Protein AF-A0A0D0BQ16-F1 (afdb_monomer)

Sequence (255 aa):
MDFSAPTSTASDDHAEVKCAPPPPLRPPKSRKTIIVSDDEDEDEYKESDTEDDDDDDDDYAPSLGVASKSRKRGRAPHRRSTGKGKKKAVYSSAASSRAPSSRLSPAAEPPFKRRRLVPESRNLQFISPELQRALANTSSENCNFTCPVCGWKQVNKRMPDFHRHLKTHARPDPNDKTEGYWCKGARVENLTSFNAKQRAENDKTIPLDAKPYLFHDHMRVGGCCQQFSRRDALKRHMMNANVTCAGPIGKGLDE

Foldseek 3Di:
DDDDDDDDDDDDPDDDPPDDDDDDDDDDDDDDDDDDDDDDDDDDDDDDDDDDDDDDDDDPDPDPDDPPPPPPVPPPPPPPPPPDDDDDDDDDDPDDPDDPPPDPDPPDDDPDPPPPPDPDPPDAQDPDVVLVVLLVCLVPPPPQQADPRPRDHDPVPDSVVSNLVSVVNPDPDLPPQQFAWWLFAAFPVCLVVQQVVCVVVVHAHFDPPFDWDDDPNTTHGQGPRDGDRDLVVNVVQRPDPVGSHDHDSDTGDDD

Structure (mmCIF, N/CA/C/O backbone):
data_AF-A0A0D0BQ16-F1
#
_entry.id   AF-A0A0D0BQ16-F1
#
loop_
_atom_site.group_PDB
_atom_site.id
_atom_site.type_symbol
_atom_site.label_atom_id
_atom_site.label_alt_id
_atom_site.label_comp_id
_atom_site.label_asym_id
_atom_site.label_entity_id
_atom_site.label_seq_id
_atom_site.pdbx_PDB_ins_code
_atom_site.Cartn_x
_atom_site.Cartn_y
_atom_site.Cartn_z
_atom_site.occupancy
_atom_site.B_iso_or_equiv
_atom_site.auth_seq_id
_atom_site.auth_comp_id
_atom_site.auth_asym_id
_atom_site.auth_atom_id
_atom_site.pdbx_PDB_model_num
ATOM 1 N N . MET A 1 1 ? 50.268 -45.716 -8.661 1.00 53.81 1 MET A N 1
ATOM 2 C CA . MET A 1 1 ? 48.869 -45.810 -8.197 1.00 53.81 1 MET A CA 1
ATOM 3 C C . MET A 1 1 ? 48.140 -44.654 -8.846 1.00 53.81 1 MET A C 1
ATOM 5 O O . MET A 1 1 ? 48.178 -43.548 -8.327 1.00 53.81 1 MET A O 1
ATOM 9 N N . ASP A 1 2 ? 47.609 -44.902 -10.039 1.00 44.19 2 ASP A N 1
ATOM 10 C CA . ASP A 1 2 ? 46.943 -43.912 -10.881 1.00 44.19 2 ASP A CA 1
ATOM 11 C C . ASP A 1 2 ? 45.454 -43.861 -10.539 1.00 44.19 2 ASP A C 1
ATOM 13 O O . ASP A 1 2 ? 44.748 -44.863 -10.646 1.00 44.19 2 ASP A O 1
ATOM 17 N N . PHE A 1 3 ? 44.986 -42.692 -10.102 1.00 54.16 3 PHE A N 1
ATOM 18 C CA . PHE A 1 3 ? 43.574 -42.407 -9.866 1.00 54.16 3 PHE A CA 1
ATOM 19 C C . PHE A 1 3 ? 42.991 -41.725 -11.106 1.00 54.16 3 PHE A C 1
ATOM 21 O O . PHE A 1 3 ? 43.111 -40.514 -11.284 1.00 54.16 3 PHE A O 1
ATOM 28 N N . SER A 1 4 ? 42.354 -42.509 -11.973 1.00 61.44 4 SER A N 1
ATOM 29 C CA . SER A 1 4 ? 41.529 -41.983 -13.061 1.00 61.44 4 SER A CA 1
ATOM 30 C C . SER A 1 4 ? 40.180 -41.505 -12.514 1.00 61.44 4 SER A C 1
ATOM 32 O O . SER A 1 4 ? 39.451 -42.267 -11.880 1.00 61.44 4 SER A O 1
ATOM 34 N N . ALA A 1 5 ? 39.851 -40.237 -12.762 1.00 59.66 5 ALA A N 1
ATOM 35 C CA . ALA A 1 5 ? 38.561 -39.639 -12.427 1.00 59.66 5 ALA A CA 1
ATOM 36 C C . ALA A 1 5 ? 37.494 -39.967 -13.496 1.00 59.66 5 ALA A C 1
ATOM 38 O O . ALA A 1 5 ? 37.818 -39.972 -14.686 1.00 59.66 5 ALA A O 1
ATOM 39 N N . PRO A 1 6 ? 36.225 -40.203 -13.111 1.00 66.69 6 PRO A N 1
ATOM 40 C CA . PRO A 1 6 ? 35.145 -40.449 -14.059 1.00 66.69 6 PRO A CA 1
ATOM 41 C C . PRO A 1 6 ? 34.569 -39.140 -14.619 1.00 66.69 6 PRO A C 1
ATOM 43 O O . PRO A 1 6 ? 34.170 -38.239 -13.881 1.00 66.69 6 PRO A O 1
ATOM 46 N N . THR A 1 7 ? 34.483 -39.060 -15.944 1.00 56.94 7 THR A N 1
ATOM 47 C CA . THR A 1 7 ? 33.758 -38.029 -16.689 1.00 56.94 7 THR A CA 1
ATOM 48 C C . THR A 1 7 ? 32.283 -38.427 -16.818 1.00 56.94 7 THR A C 1
ATOM 50 O O . THR A 1 7 ? 31.934 -39.320 -17.585 1.00 56.94 7 THR A O 1
ATOM 53 N N . SER A 1 8 ? 31.397 -37.761 -16.072 1.00 63.75 8 SER A N 1
ATOM 54 C CA . SER A 1 8 ? 29.943 -37.878 -16.251 1.00 63.75 8 SER A CA 1
ATOM 55 C C . SER A 1 8 ? 29.474 -36.951 -17.369 1.00 63.75 8 SER A C 1
ATOM 57 O O . SER A 1 8 ? 29.410 -35.735 -17.198 1.00 63.75 8 SER A O 1
ATOM 59 N N . THR A 1 9 ? 29.121 -37.531 -18.512 1.00 54.44 9 THR A N 1
ATOM 60 C CA . THR A 1 9 ? 28.410 -36.864 -19.607 1.00 54.44 9 THR A CA 1
ATOM 61 C C . THR A 1 9 ? 26.903 -36.959 -19.361 1.00 54.44 9 THR A C 1
ATOM 63 O O . THR A 1 9 ? 26.286 -37.978 -19.672 1.00 54.44 9 THR A O 1
ATOM 66 N N . ALA A 1 10 ? 26.305 -35.917 -18.783 1.00 57.41 10 ALA A N 1
ATOM 67 C CA . ALA A 1 10 ? 24.854 -35.766 -18.733 1.00 57.41 10 ALA A CA 1
ATOM 68 C C . ALA A 1 10 ? 24.374 -35.147 -20.055 1.00 57.41 10 ALA A C 1
ATOM 70 O O . ALA A 1 10 ? 24.832 -34.078 -20.454 1.00 57.41 10 ALA A O 1
ATOM 71 N N . SER A 1 11 ? 23.505 -35.866 -20.758 1.00 59.62 11 SER A N 1
ATOM 72 C CA . SER A 1 11 ? 22.793 -35.404 -21.949 1.00 59.62 11 SER A CA 1
ATOM 73 C C . SER A 1 11 ? 21.510 -34.704 -21.501 1.00 59.62 11 SER A C 1
ATOM 75 O O . SER A 1 11 ? 20.650 -35.317 -20.874 1.00 59.62 11 SER A O 1
ATOM 77 N N . ASP A 1 12 ? 21.418 -33.407 -21.790 1.00 53.56 12 ASP A N 1
ATOM 78 C CA . ASP A 1 12 ? 20.261 -32.555 -21.509 1.00 53.56 12 ASP A CA 1
ATOM 79 C C . ASP A 1 12 ? 19.263 -32.633 -22.680 1.00 53.56 12 ASP A C 1
ATOM 81 O O . ASP A 1 12 ? 19.402 -31.950 -23.698 1.00 53.56 12 ASP A O 1
ATOM 85 N N . ASP A 1 13 ? 18.253 -33.495 -22.545 1.00 57.31 13 ASP A N 1
ATOM 86 C CA . ASP A 1 13 ? 17.080 -33.548 -23.424 1.00 57.31 13 ASP A CA 1
ATOM 87 C C . ASP A 1 13 ? 16.074 -32.455 -23.013 1.00 57.31 13 ASP A C 1
ATOM 89 O O . ASP A 1 13 ? 15.165 -32.657 -22.202 1.00 57.31 13 ASP A O 1
ATOM 93 N N . HIS A 1 14 ? 16.227 -31.258 -23.584 1.00 49.22 14 HIS A N 1
ATOM 94 C CA . HIS A 1 14 ? 15.260 -30.170 -23.440 1.00 49.22 14 HIS A CA 1
ATOM 95 C C . HIS A 1 14 ? 14.021 -30.412 -24.319 1.00 49.22 14 HIS A C 1
ATOM 97 O O . HIS A 1 14 ? 13.961 -30.013 -25.483 1.00 49.22 14 HIS A O 1
ATOM 103 N N . ALA A 1 15 ? 12.989 -31.025 -23.738 1.00 55.53 15 ALA A N 1
ATOM 104 C CA . ALA A 1 15 ? 11.663 -31.097 -24.344 1.00 55.53 15 ALA A CA 1
ATOM 105 C C . ALA A 1 15 ? 11.018 -29.696 -24.435 1.00 55.53 15 ALA A C 1
ATOM 107 O O . ALA A 1 15 ? 10.752 -29.032 -23.431 1.00 55.53 15 ALA A O 1
ATOM 108 N N . GLU A 1 16 ? 10.744 -29.256 -25.663 1.00 52.59 16 GLU A N 1
ATOM 109 C CA . GLU A 1 16 ? 10.091 -27.989 -26.002 1.00 52.59 16 GLU A CA 1
ATOM 110 C C . GLU A 1 16 ? 8.628 -27.970 -25.508 1.00 52.59 16 GLU A C 1
ATOM 112 O O . GLU A 1 16 ? 7.720 -28.542 -26.118 1.00 52.59 16 GLU A O 1
ATOM 117 N N . VAL A 1 17 ? 8.373 -27.302 -24.379 1.00 57.09 17 VAL A N 1
ATOM 118 C CA . VAL A 1 17 ? 7.015 -27.099 -23.852 1.00 57.09 17 VAL A CA 1
ATOM 119 C C . VAL A 1 17 ? 6.302 -26.027 -24.682 1.00 57.09 17 VAL A C 1
ATOM 121 O O . VAL A 1 17 ? 6.476 -24.825 -24.477 1.00 57.09 17 VAL A O 1
ATOM 124 N N . LYS A 1 18 ? 5.450 -26.460 -25.618 1.00 52.56 18 LYS A N 1
ATOM 125 C CA . LYS A 1 18 ? 4.531 -25.587 -26.366 1.00 52.56 18 LYS A CA 1
ATOM 126 C C . LYS A 1 18 ? 3.460 -24.999 -25.441 1.00 52.56 18 LYS A C 1
ATOM 128 O O . LYS A 1 18 ? 2.411 -25.597 -25.208 1.00 52.56 18 LYS A O 1
ATOM 133 N N . CYS A 1 19 ? 3.709 -23.795 -24.935 1.00 45.84 19 CYS A N 1
ATOM 134 C CA . CYS A 1 19 ? 2.719 -22.993 -24.219 1.00 45.84 19 CYS A CA 1
ATOM 135 C C . CYS A 1 19 ? 1.614 -22.514 -25.173 1.00 45.84 19 CYS A C 1
ATOM 137 O O . CYS A 1 19 ? 1.865 -21.759 -26.113 1.00 45.84 19 CYS A O 1
ATOM 139 N N . ALA A 1 20 ? 0.374 -22.932 -24.914 1.00 62.12 20 ALA A N 1
ATOM 140 C CA . ALA A 1 20 ? -0.798 -22.453 -25.638 1.00 62.12 20 ALA A CA 1
ATOM 141 C C . ALA A 1 20 ? -1.014 -20.934 -25.430 1.00 62.12 20 ALA A C 1
ATOM 143 O O . ALA A 1 20 ? -0.778 -20.422 -24.330 1.00 62.12 20 ALA A O 1
ATOM 144 N N . PRO A 1 21 ? -1.485 -20.199 -26.457 1.00 66.69 21 PRO A N 1
ATOM 145 C CA . PRO A 1 21 ? -1.704 -18.760 -26.365 1.00 66.69 21 PRO A CA 1
ATOM 146 C C . PRO A 1 21 ? -2.831 -18.414 -25.371 1.00 66.69 21 PRO A C 1
ATOM 148 O O . PRO A 1 21 ? -3.841 -19.122 -25.303 1.00 66.69 21 PRO A O 1
ATOM 151 N N . PRO A 1 22 ? -2.698 -17.316 -24.602 1.00 67.12 22 PRO A N 1
ATOM 152 C CA . PRO A 1 22 ? -3.707 -16.906 -23.634 1.00 67.12 22 PRO A CA 1
ATOM 153 C C . PRO A 1 22 ? -5.009 -16.456 -24.323 1.00 67.12 22 PRO A C 1
ATOM 155 O O . PRO A 1 22 ? -4.968 -15.852 -25.398 1.00 67.12 22 PRO A O 1
ATOM 158 N N . PRO A 1 23 ? -6.179 -16.698 -23.702 1.00 70.00 23 PRO A N 1
ATOM 159 C CA . PRO A 1 23 ? -7.463 -16.298 -24.264 1.00 70.00 23 PRO A CA 1
ATOM 160 C C . PRO A 1 23 ? -7.613 -14.764 -24.322 1.00 70.00 23 PRO A C 1
ATOM 162 O O . PRO A 1 23 ? -7.100 -14.055 -23.450 1.00 70.00 23 PRO A O 1
ATOM 165 N N . PRO A 1 24 ? -8.360 -14.232 -25.309 1.00 61.50 24 PRO A N 1
ATOM 166 C CA . PRO A 1 24 ? -8.544 -12.795 -25.482 1.00 61.50 24 PRO A CA 1
ATOM 167 C C . PRO A 1 24 ? -9.284 -12.160 -24.295 1.00 61.50 24 PRO A C 1
ATOM 169 O O . PRO A 1 24 ? -10.331 -12.636 -23.843 1.00 61.50 24 PRO A O 1
ATOM 172 N N . LEU A 1 25 ? -8.736 -11.047 -23.801 1.00 57.69 25 LEU A N 1
ATOM 173 C CA . LEU A 1 25 ? -9.278 -10.280 -22.680 1.00 57.69 25 LEU A CA 1
ATOM 174 C C . LEU A 1 25 ? -10.603 -9.607 -23.067 1.00 57.69 25 LEU A C 1
ATOM 176 O O . LEU A 1 25 ? -10.678 -8.850 -24.034 1.00 57.69 25 LEU A O 1
ATOM 180 N N . ARG A 1 26 ? -11.658 -9.850 -22.278 1.00 66.38 26 ARG A N 1
ATOM 181 C CA . ARG A 1 26 ? -12.949 -9.165 -22.440 1.00 66.38 26 ARG A CA 1
ATOM 182 C C . ARG A 1 26 ? -12.830 -7.692 -22.023 1.00 66.38 26 ARG A C 1
ATOM 184 O O . ARG A 1 26 ? -12.259 -7.416 -20.966 1.00 66.38 26 ARG A O 1
ATOM 191 N N . PRO A 1 27 ? -13.407 -6.749 -22.789 1.00 56.50 27 PRO A N 1
ATOM 192 C CA . PRO A 1 27 ? -13.344 -5.333 -22.457 1.00 56.50 27 PRO A CA 1
ATOM 193 C C . PRO A 1 27 ? -14.126 -5.022 -21.167 1.00 56.50 27 PRO A C 1
ATOM 195 O O . PRO A 1 27 ? -15.217 -5.569 -20.955 1.00 56.50 27 PRO A O 1
ATOM 198 N N . PRO A 1 28 ? -13.597 -4.147 -20.292 1.00 52.78 28 PRO A N 1
ATOM 199 C CA . PRO A 1 28 ? -14.263 -3.782 -19.051 1.00 52.78 28 PRO A CA 1
ATOM 200 C C . PRO A 1 28 ? -15.523 -2.953 -19.328 1.00 52.78 28 PRO A C 1
ATOM 202 O O . PRO A 1 28 ? -15.510 -1.992 -20.097 1.00 52.78 28 PRO A O 1
ATOM 205 N N . LYS A 1 29 ? -16.622 -3.308 -18.655 1.00 55.38 29 LYS A N 1
ATOM 206 C CA . LYS A 1 29 ? -17.863 -2.523 -18.646 1.00 55.38 29 LYS A CA 1
ATOM 207 C C . LYS A 1 29 ? -17.602 -1.197 -17.925 1.00 55.38 29 LYS A C 1
ATOM 209 O O . LYS A 1 29 ? -17.353 -1.190 -16.721 1.00 55.38 29 LYS A O 1
ATOM 214 N N . SER A 1 30 ? -17.663 -0.081 -18.648 1.00 50.22 30 SER A N 1
ATOM 215 C CA . SER A 1 30 ? -17.505 1.261 -18.086 1.00 50.22 30 SER A CA 1
ATOM 216 C C . SER A 1 30 ? -18.670 1.589 -17.144 1.00 50.22 30 SER A C 1
ATOM 218 O O . SER A 1 30 ? -19.801 1.790 -17.593 1.00 50.22 30 SER A O 1
ATOM 220 N N . ARG A 1 31 ? -18.407 1.655 -15.836 1.00 61.38 31 ARG A N 1
ATOM 221 C CA . ARG A 1 31 ? -19.333 2.249 -14.864 1.00 61.38 31 ARG A CA 1
ATOM 222 C C . ARG A 1 31 ? -19.169 3.768 -14.909 1.00 61.38 31 ARG A C 1
ATOM 224 O O . ARG A 1 31 ? -18.074 4.280 -14.709 1.00 61.38 31 ARG A O 1
ATOM 231 N N . LYS A 1 32 ? -20.262 4.463 -15.214 1.00 52.00 32 LYS A N 1
ATOM 232 C CA . LYS A 1 32 ? -20.359 5.922 -15.287 1.00 52.00 32 LYS A CA 1
ATOM 233 C C . LYS A 1 32 ? -20.449 6.466 -13.856 1.00 52.00 32 LYS A C 1
ATOM 235 O O . LYS A 1 32 ? -21.474 6.285 -13.209 1.00 52.00 32 LYS A O 1
ATOM 240 N N . THR A 1 33 ? -19.372 7.051 -13.344 1.00 53.62 33 THR A N 1
ATOM 241 C CA . THR A 1 33 ? -19.367 7.770 -12.062 1.00 53.62 33 THR A CA 1
ATOM 242 C C . THR A 1 33 ? -19.857 9.197 -12.288 1.00 53.62 33 THR A C 1
ATOM 244 O O . THR A 1 33 ? -19.325 9.904 -13.143 1.00 53.62 33 THR A O 1
ATOM 247 N N . ILE A 1 34 ? -20.899 9.585 -11.554 1.00 52.66 34 ILE A N 1
ATOM 248 C CA . ILE A 1 34 ? -21.383 10.963 -11.437 1.00 52.66 34 ILE A CA 1
ATOM 249 C C . ILE A 1 34 ? -20.469 11.642 -10.414 1.00 52.66 34 ILE A C 1
ATOM 251 O O . ILE A 1 34 ? -20.340 11.148 -9.299 1.00 52.66 34 ILE A O 1
ATOM 255 N N . ILE A 1 35 ? -19.782 12.700 -10.835 1.00 49.16 35 ILE A N 1
ATOM 256 C CA . ILE A 1 35 ? -18.996 13.571 -9.959 1.00 49.16 35 ILE A CA 1
ATOM 257 C C . ILE A 1 35 ? -19.951 14.692 -9.554 1.00 49.16 35 ILE A C 1
ATOM 259 O O . ILE A 1 35 ? -20.427 15.419 -10.426 1.00 49.16 35 ILE A O 1
ATOM 263 N N . VAL A 1 36 ? -20.288 14.746 -8.269 1.00 57.66 36 VAL A N 1
ATOM 264 C CA . VAL A 1 36 ? -20.886 15.917 -7.622 1.00 57.66 36 VAL A CA 1
ATOM 265 C C . VAL A 1 36 ? -19.704 16.730 -7.105 1.00 57.66 36 VAL A C 1
ATOM 267 O O . VAL A 1 36 ? -18.821 16.159 -6.467 1.00 57.66 36 VAL A O 1
ATOM 270 N N . SER A 1 37 ? -19.648 18.000 -7.488 1.00 49.09 37 SER A N 1
ATOM 271 C CA . SER A 1 37 ? -18.640 18.957 -7.043 1.00 49.09 37 SER A CA 1
ATOM 272 C C . SER A 1 37 ? -19.316 19.861 -6.024 1.00 49.09 37 SER A C 1
ATOM 274 O O . SER A 1 37 ? -20.220 20.597 -6.406 1.00 49.09 37 SER A O 1
ATOM 276 N N . ASP A 1 38 ? -18.887 19.770 -4.779 1.00 58.34 38 ASP A N 1
ATOM 277 C CA . ASP A 1 38 ? -19.173 20.701 -3.691 1.00 58.34 38 ASP A CA 1
ATOM 278 C C . ASP A 1 38 ? -17.865 20.768 -2.909 1.00 58.34 38 ASP A C 1
ATOM 280 O O . ASP A 1 38 ? -17.310 19.703 -2.647 1.00 58.34 38 ASP A O 1
ATOM 284 N N . ASP A 1 39 ? -17.333 21.972 -2.714 1.00 44.72 39 ASP A N 1
ATOM 285 C CA . ASP A 1 39 ? -16.480 22.385 -1.589 1.00 44.72 39 ASP A CA 1
ATOM 286 C C . ASP A 1 39 ? -15.969 23.804 -1.901 1.00 44.72 39 ASP A C 1
ATOM 288 O O . ASP A 1 39 ? -15.081 24.016 -2.735 1.00 44.72 39 ASP A O 1
ATOM 292 N N . GLU A 1 40 ? -16.641 24.772 -1.277 1.00 61.16 40 GLU A N 1
ATOM 293 C CA . GLU A 1 40 ? -16.124 26.099 -0.961 1.00 61.16 40 GLU A CA 1
ATOM 294 C C . GLU A 1 40 ? -15.333 25.950 0.343 1.00 61.16 40 GLU A C 1
ATOM 296 O O . GLU A 1 40 ? -15.915 25.565 1.350 1.00 61.16 40 GLU A O 1
ATOM 301 N N . ASP A 1 41 ? -14.036 26.246 0.337 1.00 50.19 41 ASP A N 1
ATOM 302 C CA . ASP A 1 41 ? -13.278 26.484 1.565 1.00 50.19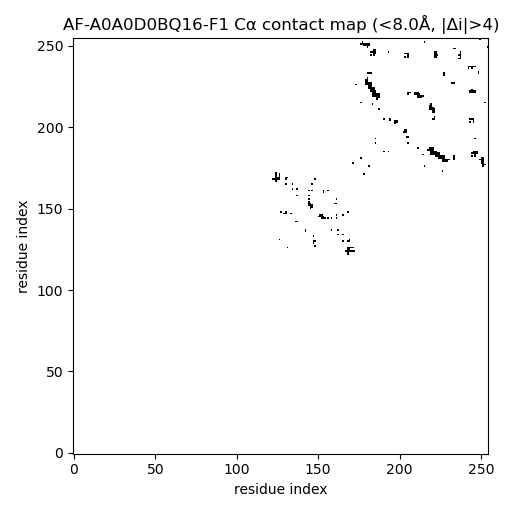 41 ASP A CA 1
ATOM 303 C C . ASP A 1 41 ? -12.320 27.650 1.306 1.00 50.19 41 ASP A C 1
ATOM 305 O O . ASP A 1 41 ? -11.486 27.609 0.398 1.00 50.19 41 ASP A O 1
ATOM 309 N N . GLU A 1 42 ? -12.534 28.721 2.070 1.00 58.09 42 GLU A N 1
ATOM 310 C CA . GLU A 1 42 ? -11.663 29.881 2.201 1.00 58.09 42 GLU A CA 1
ATOM 311 C C . GLU A 1 42 ? -10.522 29.535 3.164 1.00 58.09 42 GLU A C 1
ATOM 313 O O . GLU A 1 42 ? -10.761 29.314 4.353 1.00 58.09 42 GLU A O 1
ATOM 318 N N . ASP A 1 43 ? -9.279 29.532 2.689 1.00 51.56 43 ASP A N 1
ATOM 319 C CA . ASP A 1 43 ? -8.099 29.543 3.545 1.00 51.56 43 ASP A CA 1
ATOM 320 C C . ASP A 1 43 ? -7.293 30.846 3.405 1.00 51.56 43 ASP A C 1
ATOM 322 O O . ASP A 1 43 ? -6.710 31.200 2.381 1.00 51.56 43 ASP A O 1
ATOM 326 N N . GLU A 1 44 ? -7.336 31.562 4.526 1.00 63.47 44 GLU A N 1
ATOM 327 C CA . GLU A 1 44 ? -6.638 32.765 4.958 1.00 63.47 44 GLU A CA 1
ATOM 328 C C . GLU A 1 44 ? -5.139 32.754 4.600 1.00 63.47 44 GLU A C 1
ATOM 330 O O . GLU A 1 44 ? -4.347 31.943 5.087 1.00 63.47 44 GLU A O 1
ATOM 335 N N . TYR A 1 45 ? -4.754 33.690 3.730 1.00 53.75 45 TYR A N 1
ATOM 336 C CA . TYR A 1 45 ? -3.389 33.902 3.266 1.00 53.75 45 TYR A CA 1
ATOM 337 C C . TYR A 1 45 ? -2.522 34.473 4.399 1.00 53.75 45 TYR A C 1
ATOM 339 O O . TYR A 1 45 ? -2.806 35.522 4.974 1.00 53.75 45 TYR A O 1
ATOM 347 N N . LYS A 1 46 ? -1.431 33.778 4.722 1.00 58.25 46 LYS A N 1
ATOM 348 C CA . LYS A 1 46 ? -0.405 34.259 5.647 1.00 58.25 46 LYS A CA 1
ATOM 349 C C . LYS A 1 46 ? 0.800 34.690 4.821 1.00 58.25 46 LYS A C 1
ATOM 351 O O . LYS A 1 46 ? 1.527 33.842 4.311 1.00 58.25 46 LYS A O 1
ATOM 356 N N . GLU A 1 47 ? 0.964 35.999 4.654 1.00 53.94 47 GLU A N 1
ATOM 357 C CA . GLU A 1 47 ? 2.136 36.597 4.013 1.00 53.94 47 GLU A CA 1
ATOM 358 C C . GLU A 1 47 ? 3.388 36.274 4.840 1.00 53.94 47 GLU A C 1
ATOM 360 O O . GLU A 1 47 ? 3.474 36.609 6.024 1.00 53.94 47 GLU A O 1
ATOM 365 N N . SER A 1 48 ? 4.348 35.580 4.228 1.00 56.66 48 SER A N 1
ATOM 366 C CA . SER A 1 48 ? 5.718 35.490 4.724 1.00 56.66 48 SER A CA 1
ATOM 367 C C . SER A 1 48 ? 6.614 36.258 3.767 1.00 56.66 48 SER A C 1
ATOM 369 O O . SER A 1 48 ? 6.930 35.789 2.673 1.00 56.66 48 SER A O 1
ATOM 371 N N . ASP A 1 49 ? 6.962 37.451 4.223 1.00 63.50 49 ASP A N 1
ATOM 372 C CA . ASP A 1 49 ? 7.943 38.367 3.669 1.00 63.50 49 ASP A CA 1
ATOM 373 C C . ASP A 1 49 ? 9.307 37.666 3.582 1.00 63.50 49 ASP A C 1
ATOM 375 O O . ASP A 1 49 ? 9.894 37.287 4.600 1.00 63.50 49 ASP A O 1
ATOM 379 N N . THR A 1 50 ? 9.753 37.388 2.358 1.00 59.75 50 THR A N 1
ATOM 380 C CA . THR A 1 50 ? 11.111 36.907 2.083 1.00 59.75 50 THR A CA 1
ATOM 381 C C . THR A 1 50 ? 11.663 37.793 0.980 1.00 59.75 50 THR A C 1
ATOM 383 O O . THR A 1 50 ? 11.332 37.630 -0.192 1.00 59.75 50 THR A O 1
ATOM 386 N N . GLU A 1 51 ? 12.416 38.791 1.423 1.00 63.09 51 GLU A N 1
ATOM 387 C CA . GLU A 1 51 ? 13.247 39.675 0.617 1.00 63.09 51 GLU A CA 1
ATOM 388 C C . GLU A 1 51 ? 14.458 38.892 0.051 1.00 63.09 51 GLU A C 1
ATOM 390 O O . GLU A 1 51 ? 14.829 37.857 0.610 1.00 63.09 51 GLU A O 1
ATOM 395 N N . ASP A 1 52 ? 15.062 39.431 -1.015 1.00 55.41 52 ASP A N 1
ATOM 396 C CA . ASP A 1 52 ? 16.285 39.001 -1.732 1.00 55.41 52 ASP A CA 1
ATOM 397 C C . ASP A 1 52 ? 16.180 37.828 -2.730 1.00 55.41 52 ASP A C 1
ATOM 399 O O . ASP A 1 52 ? 16.165 36.653 -2.368 1.00 55.41 52 ASP A O 1
ATOM 403 N N . ASP A 1 53 ? 16.140 38.150 -4.029 1.00 54.06 53 ASP A N 1
ATOM 404 C CA . ASP A 1 53 ? 17.359 38.264 -4.854 1.00 54.06 53 ASP A CA 1
ATOM 405 C C . ASP A 1 53 ? 16.966 38.769 -6.263 1.00 54.06 53 ASP A C 1
ATOM 407 O O . ASP A 1 53 ? 16.128 38.177 -6.949 1.00 54.06 53 ASP A O 1
ATOM 411 N N . ASP A 1 54 ? 17.551 39.901 -6.660 1.00 56.16 54 ASP A N 1
ATOM 412 C CA . ASP A 1 54 ? 17.500 40.480 -8.004 1.00 56.16 54 ASP A CA 1
ATOM 413 C C . ASP A 1 54 ? 18.113 39.506 -9.031 1.00 56.16 54 ASP A C 1
ATOM 415 O O . ASP A 1 54 ? 19.335 39.379 -9.117 1.00 56.16 54 ASP A O 1
ATOM 419 N N . ASP A 1 55 ? 17.278 38.862 -9.852 1.00 57.44 55 ASP A N 1
ATOM 420 C CA . ASP A 1 55 ? 17.713 38.236 -11.106 1.00 57.44 55 ASP A CA 1
ATOM 421 C C . ASP A 1 55 ? 16.909 38.843 -12.268 1.00 57.44 55 ASP A C 1
ATOM 423 O O . ASP A 1 55 ? 15.711 38.613 -12.460 1.00 57.44 55 ASP A O 1
ATOM 427 N N . ASP A 1 56 ? 17.613 39.731 -12.959 1.00 58.66 56 ASP A N 1
ATOM 428 C CA . ASP A 1 56 ? 17.266 40.483 -14.159 1.00 58.66 56 ASP A CA 1
ATOM 429 C C . ASP A 1 56 ? 17.104 39.493 -15.335 1.00 58.66 56 ASP A C 1
ATOM 431 O O . ASP A 1 56 ? 18.069 39.175 -16.030 1.00 58.66 56 ASP A O 1
ATOM 435 N N . ASP A 1 57 ? 15.898 38.939 -15.522 1.00 56.09 57 ASP A N 1
ATOM 436 C CA . ASP A 1 57 ? 15.563 38.065 -16.659 1.00 56.09 57 ASP A CA 1
ATOM 437 C C . ASP A 1 57 ? 14.398 38.685 -17.455 1.00 56.09 57 ASP A C 1
ATOM 439 O O . ASP A 1 57 ? 13.209 38.504 -17.169 1.00 56.09 57 ASP A O 1
ATOM 443 N N . ASP A 1 58 ? 14.804 39.507 -18.423 1.00 59.75 58 ASP A N 1
ATOM 444 C CA . ASP A 1 58 ? 14.065 40.102 -19.535 1.00 59.75 58 ASP A CA 1
ATOM 445 C C . ASP A 1 58 ? 12.639 39.554 -19.791 1.00 59.75 58 ASP A C 1
ATOM 447 O O . ASP A 1 58 ? 12.419 38.456 -20.312 1.00 59.75 58 ASP A O 1
ATOM 451 N N . ASP A 1 59 ? 11.658 40.413 -19.503 1.00 56.31 59 ASP A N 1
ATOM 452 C CA . ASP A 1 59 ? 10.331 40.553 -20.117 1.00 56.31 59 ASP A CA 1
ATOM 453 C C . ASP A 1 59 ? 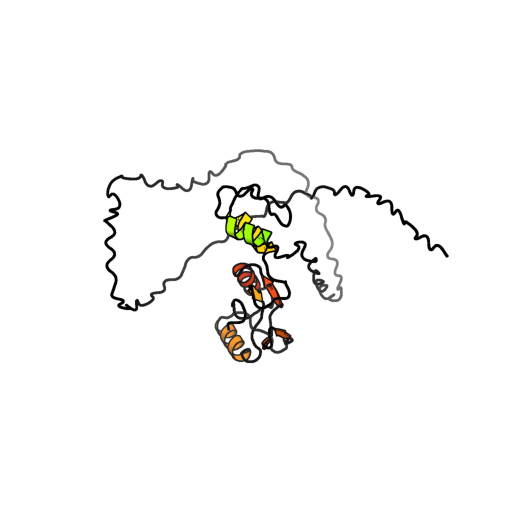9.901 39.478 -21.143 1.00 56.31 59 ASP A C 1
ATOM 455 O O . ASP A 1 59 ? 9.819 39.716 -22.358 1.00 56.31 59 ASP A O 1
ATOM 459 N N . TYR A 1 60 ? 9.434 38.317 -20.669 1.00 67.50 60 TYR A N 1
ATOM 460 C CA . TYR A 1 60 ? 8.524 37.501 -21.477 1.00 67.50 60 TYR A CA 1
ATOM 461 C C . TYR A 1 60 ? 7.130 38.134 -21.469 1.00 67.50 60 TYR A C 1
ATOM 463 O O . TYR A 1 60 ? 6.224 37.694 -20.761 1.00 67.50 60 TYR A O 1
ATOM 471 N N . ALA A 1 61 ? 6.939 39.171 -22.285 1.00 63.69 61 ALA A N 1
ATOM 472 C CA . ALA A 1 61 ? 5.623 39.711 -22.590 1.00 63.69 61 ALA A CA 1
ATOM 473 C C . ALA A 1 61 ? 4.809 38.647 -23.358 1.00 63.69 61 ALA A C 1
ATOM 475 O O . ALA A 1 61 ? 5.100 38.371 -24.531 1.00 63.69 61 ALA A O 1
ATOM 476 N N . PRO A 1 62 ? 3.757 38.044 -22.767 1.00 54.06 62 PRO A N 1
ATOM 477 C CA . PRO A 1 62 ? 2.879 37.177 -23.528 1.00 54.06 62 PRO A CA 1
ATOM 478 C C . PRO A 1 62 ? 2.170 38.054 -24.553 1.00 54.06 62 PRO A C 1
ATOM 480 O O . PRO A 1 62 ? 1.425 38.965 -24.193 1.00 54.06 62 PRO A O 1
ATOM 483 N N . SER A 1 63 ? 2.429 37.797 -25.837 1.00 51.84 63 SER A N 1
ATOM 484 C CA . SER A 1 63 ? 1.902 38.584 -26.947 1.00 51.84 63 SER A CA 1
ATOM 485 C C . SER A 1 63 ? 0.383 38.749 -26.827 1.00 51.84 63 SER A C 1
ATOM 487 O O . SER A 1 63 ? -0.400 37.843 -27.132 1.00 51.84 63 SER A O 1
ATOM 489 N N . LEU A 1 64 ? -0.035 39.937 -26.394 1.00 51.03 64 LEU A N 1
ATOM 490 C CA . LEU A 1 64 ? -1.411 40.404 -26.436 1.00 51.03 64 LEU A CA 1
ATOM 491 C C . LEU A 1 64 ? -1.781 40.624 -27.903 1.00 51.03 64 LEU A C 1
ATOM 493 O O . LEU A 1 64 ? -1.610 41.711 -28.443 1.00 51.03 64 LEU A O 1
ATOM 497 N N . GLY A 1 65 ? -2.277 39.585 -28.571 1.00 53.56 65 GLY A N 1
ATOM 498 C CA . GLY A 1 65 ? -2.914 39.769 -29.872 1.00 53.56 65 GLY A CA 1
ATOM 499 C C . GLY A 1 65 ? -2.589 38.718 -30.913 1.00 53.56 65 GLY A C 1
ATOM 500 O O . GLY A 1 65 ? -2.007 39.015 -31.943 1.00 53.56 65 GLY A O 1
ATOM 501 N N . VAL A 1 66 ? -3.133 37.523 -30.731 1.00 44.00 66 VAL A N 1
ATOM 502 C CA . VAL A 1 66 ? -3.863 36.882 -31.825 1.00 44.00 66 VAL A CA 1
ATOM 503 C C . VAL A 1 66 ? -5.043 36.170 -31.203 1.00 44.00 66 VAL A C 1
ATOM 505 O O . VAL A 1 66 ? -4.879 35.293 -30.356 1.00 44.00 66 VAL A O 1
ATOM 508 N N . ALA A 1 67 ? -6.241 36.579 -31.620 1.00 53.62 67 ALA A N 1
ATOM 509 C CA . ALA A 1 67 ? -7.504 35.928 -31.327 1.00 53.62 67 ALA A CA 1
ATOM 510 C C . ALA A 1 67 ? -7.441 34.463 -31.783 1.00 53.62 67 ALA A C 1
ATOM 512 O O . ALA A 1 67 ? -7.897 34.082 -32.865 1.00 53.62 67 ALA A O 1
ATOM 513 N N . SER A 1 68 ? -6.851 33.622 -30.942 1.00 47.41 68 SER A N 1
ATOM 514 C CA . SER A 1 68 ? -6.853 32.185 -31.090 1.00 47.41 68 SER A CA 1
ATOM 515 C C . SER A 1 68 ? -8.261 31.757 -30.758 1.00 47.41 68 SER A C 1
ATOM 517 O O . SER A 1 68 ? -8.604 31.525 -29.601 1.00 47.41 68 SER A O 1
ATOM 519 N N . LYS A 1 69 ? -9.092 31.750 -31.810 1.00 52.97 69 LYS A N 1
ATOM 520 C CA . LYS A 1 69 ? -10.397 31.104 -31.893 1.00 52.97 69 LYS A CA 1
ATOM 521 C C . LYS A 1 69 ? -10.418 29.971 -30.888 1.00 52.97 69 LYS A C 1
ATOM 523 O O . LYS A 1 69 ? -9.800 28.931 -31.123 1.00 52.97 69 LYS A O 1
ATOM 528 N N . SER A 1 70 ? -11.112 30.215 -29.777 1.00 47.75 70 SER A N 1
ATOM 529 C CA . SER A 1 70 ? -11.512 29.199 -28.827 1.00 47.75 70 SER A CA 1
ATOM 530 C C . SER A 1 70 ? -12.023 28.035 -29.661 1.00 47.75 70 SER A C 1
ATOM 532 O O . SER A 1 70 ? -13.123 28.075 -30.220 1.00 47.75 70 SER A O 1
ATOM 534 N N . ARG A 1 71 ? -11.192 26.995 -29.807 1.00 54.59 71 ARG A N 1
ATOM 535 C CA . ARG A 1 71 ? -11.654 25.671 -30.192 1.00 54.59 71 ARG A CA 1
ATOM 536 C C . ARG A 1 71 ? -12.411 25.194 -28.973 1.00 54.59 71 ARG A C 1
ATOM 538 O O . ARG A 1 71 ? -11.934 24.369 -28.199 1.00 54.59 71 ARG A O 1
ATOM 545 N N . LYS A 1 72 ? -13.611 25.762 -28.834 1.00 50.53 72 LYS A N 1
ATOM 546 C CA . LYS A 1 72 ? -14.796 25.177 -28.249 1.00 50.53 72 LYS A CA 1
ATOM 547 C C . LYS A 1 72 ? -14.747 23.743 -28.736 1.00 50.53 72 LYS A C 1
ATOM 549 O O . LYS A 1 72 ? -15.107 23.446 -29.876 1.00 50.53 72 LYS A O 1
ATOM 554 N N . ARG A 1 73 ? -14.184 22.858 -27.909 1.00 51.66 73 ARG A N 1
ATOM 555 C CA . ARG A 1 73 ? -14.384 21.424 -28.032 1.00 51.66 73 ARG A CA 1
ATOM 556 C C . ARG A 1 73 ? -15.864 21.273 -27.766 1.00 51.66 73 ARG A C 1
ATOM 558 O O . ARG A 1 73 ? -16.294 21.058 -26.637 1.00 51.66 73 ARG A O 1
ATOM 565 N N . GLY A 1 74 ? -16.639 21.522 -28.820 1.00 43.12 74 GLY A N 1
ATOM 566 C CA . GLY A 1 74 ? -18.033 21.198 -28.888 1.00 43.12 74 GLY A CA 1
ATOM 567 C C . GLY A 1 74 ? -18.079 19.750 -28.473 1.00 43.12 74 GLY A C 1
ATOM 568 O O . GLY A 1 74 ? -17.538 18.878 -29.153 1.00 43.12 74 GLY A O 1
ATOM 569 N N . ARG A 1 75 ? -18.665 19.509 -27.303 1.00 50.41 75 ARG A N 1
ATOM 570 C CA . ARG A 1 75 ? -19.280 18.226 -27.036 1.00 50.41 75 ARG A CA 1
ATOM 571 C C . ARG A 1 75 ? -20.207 18.021 -28.219 1.00 50.41 75 ARG A C 1
ATOM 573 O O . ARG A 1 75 ? -21.236 18.685 -28.315 1.00 50.41 75 ARG A O 1
ATOM 580 N N . ALA A 1 76 ? -19.760 17.205 -29.170 1.00 42.88 76 ALA A N 1
ATOM 581 C CA . ALA A 1 76 ? -20.590 16.792 -30.274 1.00 42.88 76 ALA A CA 1
ATOM 582 C C . ALA A 1 76 ? -21.897 16.305 -29.637 1.00 42.88 76 ALA A C 1
ATOM 584 O O . ALA A 1 76 ? -21.833 15.474 -28.720 1.00 42.88 76 ALA A O 1
ATOM 585 N N . PRO A 1 77 ? -23.062 16.856 -30.021 1.00 54.19 77 PRO A N 1
ATOM 586 C CA . PRO A 1 77 ? -24.320 16.329 -29.542 1.00 54.19 77 PRO A CA 1
ATOM 587 C C . PRO A 1 77 ? -24.303 14.850 -29.886 1.00 54.19 77 PRO A C 1
ATOM 589 O O . PRO A 1 77 ? -24.070 14.469 -31.036 1.00 54.19 77 PRO A O 1
ATOM 592 N N . HIS A 1 78 ? -24.450 14.024 -28.855 1.00 44.03 78 HIS A N 1
ATOM 593 C CA . HIS A 1 78 ? -24.553 12.586 -28.977 1.00 44.03 78 HIS A CA 1
ATOM 594 C C . HIS A 1 78 ? -25.674 12.325 -29.982 1.00 44.03 78 HIS A C 1
ATOM 596 O O . HIS A 1 78 ? -26.854 12.441 -29.646 1.00 44.03 78 HIS A O 1
ATOM 602 N N . ARG A 1 79 ? -25.306 12.054 -31.242 1.00 43.47 79 ARG A N 1
ATOM 603 C CA . ARG A 1 79 ? -26.243 11.662 -32.287 1.00 43.47 79 ARG A CA 1
ATOM 604 C C . ARG A 1 79 ? -26.977 10.459 -31.720 1.00 43.47 79 ARG A C 1
ATOM 606 O O . ARG A 1 79 ? -26.395 9.392 -31.540 1.00 43.47 79 ARG A O 1
ATOM 613 N N . ARG A 1 80 ? -28.246 10.667 -31.367 1.00 46.09 80 ARG A N 1
ATOM 614 C CA . ARG A 1 80 ? -29.223 9.597 -31.222 1.00 46.09 80 ARG A CA 1
ATOM 615 C C . ARG A 1 80 ? -29.235 8.903 -32.574 1.00 46.09 80 ARG A C 1
ATOM 617 O O . ARG A 1 80 ? -29.824 9.405 -33.526 1.00 46.09 80 ARG A O 1
ATOM 624 N N . SER A 1 81 ? -28.512 7.797 -32.675 1.00 48.56 81 SER A N 1
ATOM 625 C CA . SER A 1 81 ? -28.682 6.846 -33.754 1.00 48.56 81 SER A CA 1
ATOM 626 C C . SER A 1 81 ? -30.090 6.282 -33.613 1.00 48.56 81 SER A C 1
ATOM 628 O O . SER A 1 81 ? -30.354 5.330 -32.884 1.00 48.56 81 SER A O 1
ATOM 630 N N . THR A 1 82 ? -31.021 6.912 -34.319 1.00 51.38 82 THR A N 1
ATOM 631 C CA . THR A 1 82 ? -32.280 6.323 -34.757 1.00 51.38 82 THR A CA 1
ATOM 632 C C . THR A 1 82 ? -31.956 5.197 -35.739 1.00 51.38 82 THR A C 1
ATOM 634 O O . THR A 1 82 ? -32.160 5.290 -36.946 1.00 51.38 82 THR A O 1
ATOM 637 N N . GLY A 1 83 ? -31.406 4.106 -35.204 1.00 45.47 83 GLY A N 1
ATOM 638 C CA . GLY A 1 83 ? -31.254 2.834 -35.893 1.00 45.47 83 GLY A CA 1
ATOM 6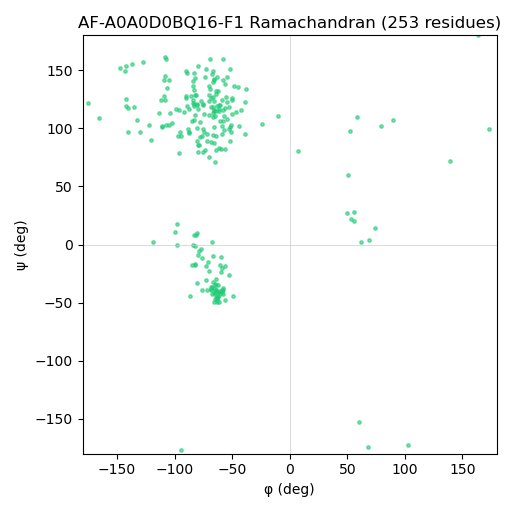39 C C . GLY A 1 83 ? -32.614 2.164 -35.999 1.00 45.47 83 GLY A C 1
ATOM 640 O O . GLY A 1 83 ? -32.970 1.315 -35.186 1.00 45.47 83 GLY A O 1
ATOM 641 N N . LYS A 1 84 ? -33.390 2.586 -36.999 1.00 50.50 84 LYS A N 1
ATOM 642 C CA . LYS A 1 84 ? -34.531 1.836 -37.514 1.00 50.50 84 LYS A CA 1
ATOM 643 C C . LYS A 1 84 ? -34.043 0.468 -37.998 1.00 50.50 84 LYS A C 1
ATOM 645 O O . LYS A 1 84 ? -33.216 0.384 -38.896 1.00 50.50 84 LYS A O 1
ATOM 650 N N . GLY A 1 85 ? -34.656 -0.580 -37.454 1.00 48.06 85 GLY A N 1
ATOM 651 C CA . GLY A 1 85 ? -34.902 -1.828 -38.167 1.00 48.06 85 GLY A CA 1
ATOM 652 C C . GLY A 1 85 ? -33.809 -2.890 -38.085 1.00 48.06 85 GLY A C 1
ATOM 653 O O . GLY A 1 85 ? -32.836 -2.854 -38.827 1.00 48.06 85 GLY A O 1
ATOM 654 N N . LYS A 1 86 ? -34.091 -3.951 -37.321 1.00 48.16 86 LYS A N 1
ATOM 655 C CA . LYS A 1 86 ? -34.287 -5.292 -37.897 1.00 48.16 86 LYS A CA 1
ATOM 656 C C . LYS A 1 86 ? -34.929 -6.240 -36.875 1.00 48.16 86 LYS A C 1
ATOM 658 O O . LYS A 1 86 ? -34.309 -6.667 -35.917 1.00 48.16 86 LYS A O 1
ATOM 663 N N . LYS A 1 87 ? -36.197 -6.529 -37.179 1.00 48.84 87 LYS A N 1
ATOM 664 C CA . LYS A 1 87 ? -36.907 -7.811 -37.076 1.00 48.84 87 LYS A CA 1
ATOM 665 C C . LYS A 1 87 ? -36.995 -8.488 -35.700 1.00 48.84 87 LYS A C 1
ATOM 667 O O . LYS A 1 87 ? -36.062 -9.093 -35.193 1.00 48.84 87 LYS A O 1
ATOM 672 N N . LYS A 1 88 ? -38.237 -8.453 -35.206 1.00 48.81 88 LYS A N 1
ATOM 673 C CA . LYS A 1 88 ? -38.869 -9.410 -34.298 1.00 48.81 88 LYS A CA 1
ATOM 674 C C . LYS A 1 88 ? -38.456 -10.845 -34.658 1.00 48.81 88 LYS A C 1
ATOM 676 O O . LYS A 1 88 ? -38.739 -11.287 -35.768 1.00 48.81 88 LYS A O 1
ATOM 681 N N . ALA A 1 89 ? -37.875 -11.565 -33.706 1.00 49.47 89 ALA A N 1
ATOM 682 C CA . ALA A 1 89 ? -38.012 -13.011 -33.630 1.00 49.47 89 ALA A CA 1
ATOM 683 C C . ALA A 1 89 ? -38.931 -13.296 -32.443 1.00 49.47 89 ALA A C 1
ATOM 685 O O . ALA A 1 89 ? -38.563 -13.141 -31.281 1.00 49.47 89 ALA A O 1
ATOM 686 N N . VAL A 1 90 ? -40.173 -13.615 -32.789 1.00 53.22 90 VAL A N 1
ATOM 687 C CA . VAL A 1 90 ? -41.134 -14.292 -31.931 1.00 53.22 90 VAL A CA 1
ATOM 688 C C . VAL A 1 90 ? -40.553 -15.675 -31.651 1.00 53.22 90 VAL A C 1
ATOM 690 O O . VAL A 1 90 ? -40.398 -16.464 -32.578 1.00 53.22 90 VAL A O 1
ATOM 693 N N . TYR A 1 91 ? -40.218 -15.967 -30.399 1.00 50.53 91 TYR A N 1
ATOM 694 C CA . TYR A 1 91 ? -40.149 -17.350 -29.944 1.00 50.53 91 TYR A CA 1
ATOM 695 C C . TYR A 1 91 ? -40.707 -17.439 -28.526 1.00 50.53 91 TYR A C 1
ATOM 697 O O . TYR A 1 91 ? -40.051 -17.112 -27.543 1.00 50.53 91 TYR A O 1
ATOM 705 N N . SER A 1 92 ? -41.984 -17.810 -28.500 1.00 51.06 92 SER A N 1
ATOM 706 C CA . SER A 1 92 ? -42.561 -18.809 -27.608 1.00 51.06 92 SER A CA 1
ATOM 707 C C . SER A 1 92 ? -42.297 -18.652 -26.114 1.00 51.06 92 SER A C 1
ATOM 709 O O . SER A 1 92 ? -41.327 -19.147 -25.544 1.00 51.06 92 SER A O 1
ATOM 711 N N . SER A 1 93 ? -43.296 -18.054 -25.478 1.00 47.97 93 SER A N 1
ATOM 712 C CA . SER A 1 93 ? -43.697 -18.249 -24.094 1.00 47.97 93 SER A CA 1
ATOM 713 C C . SER A 1 93 ? -43.865 -19.748 -23.801 1.00 47.97 93 SER A C 1
ATOM 715 O O . SER A 1 93 ? -44.912 -20.331 -24.069 1.00 47.97 93 SER A O 1
ATOM 717 N N . ALA A 1 94 ? -42.843 -20.382 -23.232 1.00 50.88 94 ALA A N 1
ATOM 718 C CA . ALA A 1 94 ? -43.020 -21.629 -22.499 1.00 50.88 94 ALA A CA 1
ATOM 719 C C . ALA A 1 94 ? -43.179 -21.270 -21.020 1.00 50.88 94 ALA A C 1
ATOM 721 O O . ALA A 1 94 ? -42.207 -21.072 -20.289 1.00 50.88 94 ALA A O 1
ATOM 722 N N . ALA A 1 95 ? -44.438 -21.134 -20.609 1.00 55.19 95 ALA A N 1
ATOM 723 C CA . ALA A 1 95 ? -44.837 -21.118 -19.215 1.00 55.19 95 ALA A CA 1
ATOM 724 C C . ALA A 1 95 ? -44.387 -22.437 -18.567 1.00 55.19 95 ALA A C 1
ATOM 726 O O . ALA A 1 95 ? -45.000 -23.480 -18.774 1.00 55.19 95 ALA A O 1
ATOM 727 N N . SER A 1 96 ? -43.294 -22.405 -17.802 1.00 54.31 96 SER A N 1
ATOM 728 C CA . SER A 1 96 ? -42.949 -23.496 -16.893 1.00 54.31 96 SER A CA 1
ATOM 729 C C . SER A 1 96 ? -43.437 -23.126 -15.501 1.00 54.31 96 SER A C 1
ATOM 731 O O . SER A 1 96 ? -42.771 -22.429 -14.737 1.00 54.31 96 SER A O 1
ATOM 733 N N . SER A 1 97 ? -44.647 -23.584 -15.203 1.00 54.09 97 SER A N 1
ATOM 734 C CA . SER A 1 97 ? -45.195 -23.704 -13.860 1.00 54.09 97 SER A CA 1
ATOM 735 C C . SER A 1 97 ? -44.288 -24.614 -13.029 1.00 54.09 97 SER A C 1
ATOM 737 O O . SER A 1 97 ? -44.396 -25.840 -13.083 1.00 54.09 97 SER A O 1
ATOM 739 N N . ARG A 1 98 ? -43.363 -24.024 -12.269 1.00 48.47 98 ARG A N 1
ATOM 740 C CA . ARG A 1 98 ? -42.643 -24.729 -11.206 1.00 48.47 98 ARG A CA 1
ATOM 741 C C . ARG A 1 98 ? -43.336 -24.449 -9.879 1.00 48.47 98 ARG A C 1
ATOM 743 O O . ARG A 1 98 ? -43.418 -23.310 -9.435 1.00 48.47 98 ARG A O 1
ATOM 750 N N . ALA A 1 99 ? -43.862 -25.528 -9.312 1.00 60.81 99 ALA A N 1
ATOM 751 C CA . ALA A 1 99 ? -44.559 -25.597 -8.040 1.00 60.81 99 ALA A CA 1
ATOM 752 C C . ALA A 1 99 ? -43.768 -24.961 -6.876 1.00 60.81 99 ALA A C 1
ATOM 754 O O . ALA A 1 99 ? -42.532 -25.012 -6.872 1.00 60.81 99 ALA A O 1
ATOM 755 N N . PRO A 1 100 ? -44.458 -24.425 -5.852 1.00 54.38 100 PRO A N 1
ATOM 756 C CA . PRO A 1 100 ? -43.833 -23.985 -4.614 1.00 54.38 100 PRO A CA 1
ATOM 757 C C . PRO A 1 100 ? -43.391 -25.217 -3.813 1.00 54.38 100 PRO A C 1
ATOM 759 O O . PRO A 1 100 ? -44.170 -25.825 -3.087 1.00 54.38 100 PRO A O 1
ATOM 762 N N . SER A 1 101 ? -42.128 -25.619 -3.962 1.00 53.56 101 SER A N 1
ATOM 763 C CA . SER A 1 101 ? -41.526 -26.629 -3.091 1.00 53.56 101 SER A CA 1
ATOM 764 C C . SER A 1 101 ? -41.153 -25.977 -1.762 1.00 53.56 101 SER A C 1
ATOM 766 O O . SER A 1 101 ? -40.051 -25.454 -1.598 1.00 53.56 101 SER A O 1
ATOM 768 N N . SER A 1 102 ? -42.074 -26.043 -0.805 1.00 50.50 102 SER A N 1
ATOM 769 C CA . SER A 1 102 ? -41.838 -25.867 0.627 1.00 50.50 102 SER A CA 1
ATOM 770 C C . SER A 1 102 ? -40.876 -26.947 1.133 1.00 50.50 102 SER A C 1
ATOM 772 O O . SER A 1 102 ? -41.269 -27.987 1.652 1.00 50.50 102 SER A O 1
ATOM 774 N N . ARG A 1 103 ? -39.572 -26.720 0.966 1.00 49.22 103 ARG A N 1
ATOM 775 C CA . ARG A 1 103 ? -38.549 -27.449 1.718 1.00 49.22 103 ARG A CA 1
ATOM 776 C C . ARG A 1 103 ? -37.902 -26.475 2.684 1.00 49.22 103 ARG A C 1
ATOM 778 O O . ARG A 1 103 ? -37.069 -25.659 2.305 1.00 49.22 103 ARG A O 1
ATOM 785 N N . LEU A 1 104 ? -38.343 -26.582 3.934 1.00 51.22 104 LEU A N 1
ATOM 786 C CA . LEU A 1 104 ? -37.636 -26.129 5.122 1.00 51.22 104 LEU A CA 1
ATOM 787 C C . LEU A 1 104 ? -36.303 -26.886 5.172 1.00 51.22 104 LEU A C 1
ATOM 789 O O . LEU A 1 104 ? -36.189 -27.940 5.790 1.00 51.22 104 LEU A O 1
ATOM 793 N N . SER A 1 105 ? -35.312 -26.405 4.428 1.00 60.50 105 SER A N 1
ATOM 794 C CA . SER A 1 105 ? -33.934 -26.832 4.626 1.00 60.50 105 SER A CA 1
ATOM 795 C C . SER A 1 105 ? -33.377 -26.029 5.800 1.00 60.50 105 SER A C 1
ATOM 797 O O . SER A 1 105 ? -33.526 -24.804 5.802 1.00 60.50 105 SER A O 1
ATOM 799 N N . PRO A 1 106 ? -32.774 -26.682 6.809 1.00 60.47 106 PRO A N 1
ATOM 800 C CA . PRO A 1 106 ? -32.139 -25.977 7.912 1.00 60.47 106 PRO A CA 1
ATOM 801 C C . PRO A 1 106 ? -31.103 -25.014 7.334 1.00 60.47 106 PRO A C 1
ATOM 803 O O . PRO A 1 106 ? -30.428 -25.352 6.360 1.00 60.47 106 PRO A O 1
ATOM 806 N N . ALA A 1 107 ? -31.051 -23.808 7.900 1.00 56.88 107 ALA A N 1
ATOM 807 C CA . ALA A 1 107 ? -30.173 -22.715 7.511 1.00 56.88 107 ALA A CA 1
ATOM 808 C C . ALA A 1 107 ? -28.712 -23.188 7.450 1.00 56.88 107 ALA A C 1
ATOM 810 O O . ALA A 1 107 ? -27.982 -23.149 8.435 1.00 56.88 107 ALA A O 1
ATOM 811 N N . ALA A 1 108 ? -28.298 -23.683 6.285 1.00 60.03 108 ALA A N 1
ATOM 812 C CA . ALA A 1 108 ? -26.914 -23.991 6.007 1.00 60.03 108 ALA A CA 1
ATOM 813 C C . ALA A 1 108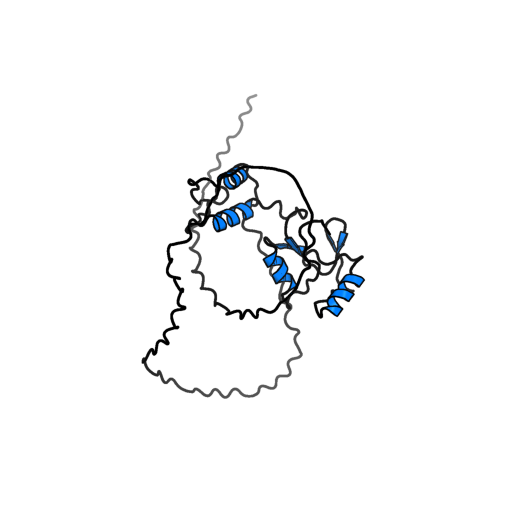 ? -26.203 -22.647 5.906 1.00 60.03 108 ALA A C 1
ATOM 815 O O . ALA A 1 108 ? -26.491 -21.854 5.004 1.00 60.03 108 ALA A O 1
ATOM 816 N N . GLU A 1 109 ? -25.334 -22.375 6.879 1.00 68.88 109 GLU A N 1
ATOM 817 C CA . GLU A 1 109 ? -24.525 -21.168 6.888 1.00 68.88 109 GLU A CA 1
ATOM 818 C C . GLU A 1 109 ? -23.860 -20.972 5.519 1.00 68.88 109 GLU A C 1
ATOM 820 O O . GLU A 1 109 ? -23.380 -21.941 4.912 1.00 68.88 109 GLU A O 1
ATOM 825 N N . PRO A 1 110 ? -23.857 -19.736 4.989 1.00 63.00 110 PRO A N 1
ATOM 826 C CA . PRO A 1 110 ? -23.275 -19.466 3.689 1.00 63.00 110 PRO A CA 1
ATOM 827 C C . PRO A 1 110 ? -21.818 -19.945 3.701 1.00 63.00 110 PRO A C 1
ATOM 829 O O . PRO A 1 110 ? -21.062 -19.560 4.594 1.00 63.00 110 PRO A O 1
ATOM 832 N N . PRO A 1 111 ? -21.401 -20.780 2.730 1.00 67.81 111 PRO A N 1
ATOM 833 C CA . PRO A 1 111 ? -20.079 -21.383 2.737 1.00 67.81 111 PRO A CA 1
ATOM 834 C C . PRO A 1 111 ? -19.037 -20.274 2.811 1.00 67.81 111 PRO A C 1
ATOM 836 O O . PRO A 1 111 ? -18.956 -19.430 1.909 1.00 67.81 111 PRO A O 1
ATOM 839 N N . PHE A 1 112 ? -18.260 -20.266 3.900 1.00 67.38 112 PHE A N 1
ATOM 840 C CA . PHE A 1 112 ? -17.163 -19.330 4.099 1.00 67.38 112 PHE A CA 1
ATOM 841 C C . PHE A 1 112 ? -16.336 -19.294 2.815 1.00 67.38 112 PHE A C 1
ATOM 843 O O .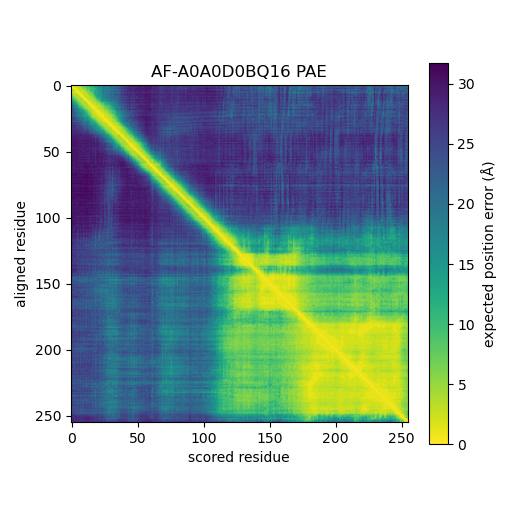 PHE A 1 112 ? -15.762 -20.302 2.392 1.00 67.38 112 PHE A O 1
ATOM 850 N N . LYS A 1 113 ? -16.336 -18.139 2.137 1.00 65.81 113 LYS A N 1
ATOM 851 C CA . LYS A 1 113 ? -15.577 -17.947 0.902 1.00 65.81 113 LYS A CA 1
ATOM 852 C C . LYS A 1 113 ? -14.121 -18.234 1.238 1.00 65.81 113 LYS A C 1
ATOM 854 O O . LYS A 1 113 ? -13.480 -17.433 1.917 1.00 65.81 113 LYS A O 1
ATOM 859 N N . ARG A 1 114 ? -13.616 -19.390 0.792 1.00 69.19 114 ARG A N 1
ATOM 860 C CA . ARG A 1 114 ? -12.216 -19.777 0.986 1.00 69.19 114 ARG A CA 1
ATOM 861 C C . ARG A 1 114 ? -11.354 -18.606 0.535 1.00 69.19 114 ARG A C 1
ATOM 863 O O . ARG A 1 114 ? -11.537 -18.101 -0.579 1.00 69.19 114 ARG A O 1
ATOM 870 N N . ARG A 1 115 ? -10.462 -18.145 1.417 1.00 69.31 115 ARG A N 1
ATOM 871 C CA . ARG A 1 115 ? -9.493 -17.101 1.082 1.00 69.31 115 ARG A CA 1
ATOM 872 C C . ARG A 1 115 ? -8.770 -17.567 -0.177 1.00 69.31 115 ARG A C 1
ATOM 874 O O . ARG A 1 115 ? -8.171 -18.639 -0.171 1.00 69.31 115 ARG A O 1
ATOM 881 N N . ARG A 1 116 ? -8.880 -16.812 -1.276 1.00 73.88 116 ARG A N 1
ATOM 882 C CA . ARG A 1 116 ? -8.049 -17.090 -2.450 1.00 73.88 116 ARG A CA 1
ATOM 883 C C . ARG A 1 116 ? -6.613 -16.906 -1.995 1.00 73.88 116 ARG A C 1
ATOM 885 O O . ARG A 1 116 ? -6.243 -15.791 -1.633 1.00 73.88 116 ARG A O 1
ATOM 892 N N . LEU A 1 117 ? -5.849 -17.993 -1.991 1.00 73.12 117 LEU A N 1
ATOM 893 C CA . LEU A 1 117 ? -4.403 -17.910 -1.903 1.00 73.12 117 LEU A CA 1
ATOM 894 C C . LEU A 1 117 ? -3.968 -17.065 -3.098 1.00 73.12 117 LEU A C 1
ATOM 896 O O . LEU A 1 117 ? -4.281 -17.391 -4.247 1.00 73.12 117 LEU A O 1
ATOM 900 N N . VAL A 1 118 ? -3.396 -15.901 -2.809 1.00 66.69 118 VAL A N 1
ATOM 901 C CA . VAL A 1 118 ? -2.868 -15.029 -3.852 1.00 66.69 118 VAL A CA 1
ATOM 902 C C . VAL A 1 118 ? -1.695 -15.797 -4.459 1.00 66.69 118 VAL A C 1
ATOM 904 O O . VAL A 1 118 ? -0.830 -16.220 -3.697 1.00 66.69 118 VAL A O 1
ATOM 907 N N . PRO A 1 119 ? -1.686 -16.055 -5.779 1.00 72.81 119 PRO A N 1
ATOM 908 C CA . PRO A 1 119 ? -0.560 -16.721 -6.416 1.00 72.81 119 PRO A CA 1
ATOM 909 C C . PRO A 1 119 ? 0.729 -15.969 -6.098 1.00 72.81 119 PRO A C 1
ATOM 911 O O . PRO A 1 119 ? 0.707 -14.734 -6.064 1.00 72.81 119 PRO A O 1
ATOM 914 N N . GLU A 1 120 ? 1.822 -16.712 -5.917 1.00 66.12 120 GLU A N 1
ATOM 915 C CA . GLU A 1 120 ? 3.167 -16.149 -5.803 1.00 66.12 120 GLU A CA 1
ATOM 916 C C . GLU A 1 120 ? 3.362 -15.085 -6.891 1.00 66.12 120 GLU A C 1
ATOM 918 O O . GLU A 1 120 ? 2.922 -15.257 -8.041 1.00 66.12 120 GLU A O 1
ATOM 923 N N . SER A 1 121 ? 3.941 -13.941 -6.524 1.00 62.28 121 SER A N 1
ATOM 924 C CA . SER A 1 121 ? 4.041 -12.820 -7.451 1.00 62.28 121 SER A CA 1
ATOM 925 C C . SER A 1 121 ? 4.857 -13.260 -8.671 1.00 62.28 121 SER A C 1
ATOM 927 O O . SER A 1 121 ? 6.011 -13.652 -8.546 1.00 62.28 121 SER A O 1
ATOM 929 N N . ARG A 1 122 ? 4.257 -13.213 -9.867 1.00 64.88 122 ARG A N 1
ATOM 930 C CA . ARG A 1 122 ? 4.908 -13.681 -11.106 1.00 64.88 122 ARG A CA 1
ATOM 931 C C . ARG A 1 122 ? 6.117 -12.839 -11.529 1.00 64.88 122 ARG A C 1
ATOM 933 O O . ARG A 1 122 ? 6.805 -13.214 -12.470 1.00 64.88 122 ARG A O 1
ATOM 940 N N . ASN A 1 123 ? 6.345 -11.695 -10.887 1.00 62.56 123 ASN A N 1
ATOM 941 C CA . ASN A 1 123 ? 7.436 -10.796 -11.227 1.00 62.56 123 ASN A CA 1
ATOM 942 C C . ASN A 1 123 ? 8.594 -11.037 -10.263 1.00 62.56 123 ASN A C 1
ATOM 944 O O . ASN A 1 123 ? 8.458 -10.781 -9.069 1.00 62.56 123 ASN A O 1
ATOM 948 N N . LEU A 1 124 ? 9.729 -11.485 -10.799 1.00 63.78 124 LEU A N 1
ATOM 949 C CA . LEU A 1 124 ? 10.990 -11.503 -10.069 1.00 63.78 124 LEU A CA 1
ATOM 950 C C . LEU A 1 124 ? 11.352 -10.058 -9.697 1.00 63.78 124 LEU A C 1
ATOM 952 O O . LEU A 1 124 ? 11.508 -9.192 -10.567 1.00 63.78 124 LEU A O 1
ATOM 956 N N . GLN A 1 125 ? 11.408 -9.797 -8.394 1.00 67.69 125 GLN A N 1
ATOM 957 C CA . GLN A 1 125 ? 11.847 -8.527 -7.830 1.00 67.69 125 GLN A CA 1
ATOM 958 C C . GLN A 1 125 ? 13.359 -8.633 -7.662 1.00 67.69 125 GLN A C 1
ATOM 960 O O . GLN A 1 125 ? 13.846 -9.301 -6.758 1.00 67.69 125 GLN A O 1
ATOM 965 N N . PHE A 1 126 ? 14.097 -8.064 -8.610 1.00 67.31 126 PHE A N 1
ATOM 966 C CA . PHE A 1 126 ? 15.551 -8.045 -8.580 1.00 67.31 126 PHE A CA 1
ATOM 967 C C . PHE A 1 126 ? 16.009 -6.642 -8.955 1.00 67.31 126 PHE A C 1
ATOM 969 O O . PHE A 1 126 ? 15.738 -6.159 -10.059 1.00 67.31 126 PHE A O 1
ATOM 976 N N . ILE A 1 127 ? 16.696 -5.980 -8.026 1.00 66.38 127 ILE A N 1
ATOM 977 C CA . ILE A 1 127 ? 17.342 -4.695 -8.280 1.00 66.38 127 ILE A CA 1
ATOM 978 C C . ILE A 1 127 ? 18.649 -5.011 -9.007 1.00 66.38 127 ILE A C 1
ATOM 980 O O . ILE A 1 127 ? 19.716 -5.082 -8.403 1.00 66.38 127 ILE A O 1
ATOM 984 N N . SER A 1 128 ? 18.572 -5.263 -10.316 1.00 78.69 128 SER A N 1
ATOM 985 C CA . SER A 1 128 ? 19.791 -5.302 -11.119 1.00 78.69 128 SER A CA 1
ATOM 986 C C . SER A 1 128 ? 20.310 -3.870 -11.306 1.00 78.69 128 SER A C 1
ATOM 988 O O . SER A 1 128 ? 19.517 -2.940 -11.501 1.00 78.69 128 SER A O 1
ATOM 990 N N . PRO A 1 129 ? 21.635 -3.658 -11.330 1.00 80.00 129 PRO A N 1
ATOM 991 C CA . PRO A 1 129 ? 22.210 -2.365 -11.705 1.00 80.00 129 PRO A CA 1
ATOM 992 C C . PRO A 1 129 ? 21.803 -1.932 -13.127 1.00 80.00 129 PRO A C 1
ATOM 994 O O . PRO A 1 129 ? 21.835 -0.752 -13.468 1.00 80.00 129 PRO A O 1
ATOM 997 N N . GLU A 1 130 ? 21.372 -2.865 -13.982 1.00 81.88 130 GLU A N 1
ATOM 998 C CA . GLU A 1 130 ? 20.755 -2.548 -15.275 1.00 81.88 130 GLU A CA 1
ATOM 999 C C . GLU A 1 130 ? 19.382 -1.895 -15.141 1.00 81.88 130 GLU A C 1
ATOM 1001 O O . GLU A 1 130 ? 19.078 -0.968 -15.889 1.00 81.88 130 GLU A O 1
ATOM 1006 N N . LEU A 1 131 ? 18.562 -2.323 -14.179 1.00 82.62 131 LEU A N 1
ATOM 1007 C CA . LEU A 1 131 ? 17.262 -1.711 -13.927 1.00 82.62 131 LEU A CA 1
ATOM 1008 C C . LEU A 1 131 ? 17.418 -0.269 -13.430 1.00 82.62 131 LEU A C 1
ATOM 1010 O O . LEU A 1 131 ? 16.693 0.613 -13.889 1.00 82.62 131 LEU A O 1
ATOM 1014 N N . GLN A 1 132 ? 18.379 -0.015 -12.538 1.00 84.19 132 GLN A N 1
ATOM 1015 C CA . GLN A 1 132 ? 18.683 1.344 -12.075 1.00 84.19 132 GLN A CA 1
ATOM 1016 C C . GLN A 1 132 ? 19.152 2.236 -13.229 1.00 84.19 132 GLN A C 1
ATOM 1018 O O . GLN A 1 132 ? 18.635 3.341 -13.394 1.00 84.19 132 GLN A O 1
ATOM 1023 N N . ARG A 1 133 ? 20.047 1.732 -14.090 1.00 83.94 133 ARG A N 1
ATOM 1024 C CA . ARG A 1 133 ? 20.454 2.438 -15.315 1.00 83.94 133 ARG A CA 1
ATOM 1025 C C . ARG A 1 133 ? 19.276 2.688 -16.252 1.00 83.94 133 ARG A C 1
ATOM 1027 O O . ARG A 1 133 ? 19.150 3.785 -16.776 1.00 83.94 133 ARG A O 1
ATOM 1034 N N . ALA A 1 134 ? 18.386 1.715 -16.437 1.00 82.50 134 ALA A N 1
ATOM 1035 C CA . ALA A 1 134 ? 17.199 1.881 -17.270 1.00 82.50 134 ALA A CA 1
ATOM 1036 C C . ALA A 1 134 ? 16.244 2.940 -16.706 1.00 82.50 134 ALA A C 1
ATOM 1038 O O . ALA A 1 134 ? 15.704 3.722 -17.480 1.00 82.50 134 ALA A O 1
ATOM 1039 N N . LEU A 1 135 ? 16.062 2.997 -15.381 1.00 84.00 135 LEU A N 1
ATOM 1040 C CA . LEU A 1 135 ? 15.278 4.036 -14.710 1.00 84.00 135 LEU A CA 1
ATOM 1041 C C . LEU A 1 135 ? 15.897 5.425 -14.900 1.00 84.00 135 LEU A C 1
ATOM 1043 O O . LEU A 1 135 ? 15.179 6.341 -15.298 1.00 84.00 135 LEU A O 1
ATOM 1047 N N . ALA A 1 136 ? 17.209 5.566 -14.697 1.00 85.50 136 ALA A N 1
ATOM 1048 C CA . ALA A 1 136 ? 17.927 6.825 -14.908 1.00 85.50 136 ALA A CA 1
ATOM 1049 C C . ALA A 1 136 ? 17.903 7.275 -16.382 1.00 85.50 136 ALA A C 1
ATOM 1051 O O . ALA A 1 136 ? 17.686 8.447 -16.678 1.00 85.50 136 ALA A O 1
ATOM 1052 N N . ASN A 1 137 ? 18.032 6.330 -17.317 1.00 81.19 137 ASN A N 1
ATOM 1053 C CA . ASN A 1 137 ? 18.088 6.602 -18.755 1.00 81.19 137 ASN A CA 1
ATOM 1054 C C . ASN A 1 137 ? 16.712 6.752 -19.412 1.00 81.19 137 ASN A C 1
ATOM 1056 O O . ASN A 1 137 ? 16.648 7.001 -20.619 1.00 81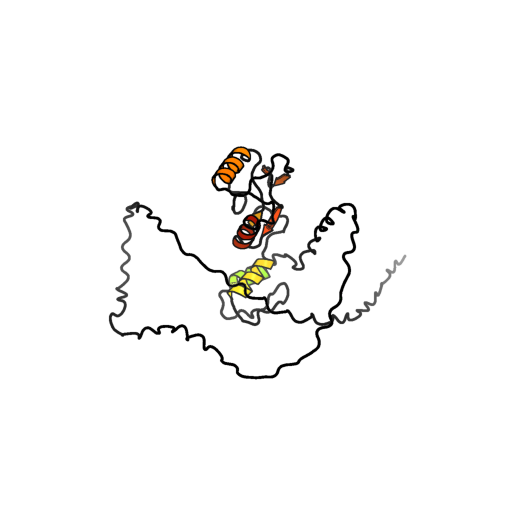.19 137 ASN A O 1
ATOM 1060 N N . THR A 1 138 ? 15.611 6.623 -18.658 1.00 73.19 138 THR A N 1
ATOM 1061 C CA . THR A 1 138 ? 14.260 6.784 -19.219 1.00 73.19 138 THR A CA 1
ATOM 1062 C C . THR A 1 138 ? 14.009 8.172 -19.812 1.00 73.19 138 THR A C 1
ATOM 1064 O O . THR A 1 138 ? 13.112 8.310 -20.630 1.00 73.19 138 THR A O 1
ATOM 1067 N N . SER A 1 139 ? 14.812 9.185 -19.490 1.00 72.25 139 SER A N 1
ATOM 1068 C CA . SER A 1 139 ? 14.705 10.511 -20.112 1.00 72.25 139 SER A CA 1
ATOM 1069 C C . SER A 1 139 ? 15.286 10.583 -21.531 1.00 72.25 139 SER A C 1
ATOM 1071 O O . SER A 1 139 ? 15.071 11.576 -22.219 1.00 72.25 139 SER A O 1
ATOM 1073 N N . SER A 1 140 ? 16.024 9.562 -21.985 1.00 66.00 140 SER A N 1
ATOM 1074 C CA . SER A 1 140 ? 16.668 9.578 -23.303 1.00 66.00 140 SER A CA 1
ATOM 1075 C C . SER A 1 140 ? 15.708 9.134 -24.411 1.00 66.00 140 SER A C 1
ATOM 1077 O O . SER A 1 140 ? 15.007 8.127 -24.289 1.00 66.00 140 SER A O 1
ATOM 1079 N N . GLU A 1 141 ? 15.707 9.848 -25.537 1.00 74.50 141 GLU A N 1
ATOM 1080 C CA . GLU A 1 141 ? 14.846 9.582 -26.706 1.00 74.50 141 GLU A CA 1
ATOM 1081 C C . GLU A 1 141 ? 15.045 8.178 -27.325 1.00 74.50 141 GLU A C 1
ATOM 1083 O O . GLU A 1 141 ? 14.220 7.709 -28.107 1.00 74.50 141 GLU A O 1
ATOM 1088 N N . ASN A 1 142 ? 16.090 7.455 -26.906 1.00 77.19 142 ASN A N 1
ATOM 1089 C CA . ASN A 1 142 ? 16.502 6.155 -27.441 1.00 77.19 142 ASN A CA 1
ATOM 1090 C C . ASN A 1 142 ? 16.022 4.946 -26.616 1.00 77.19 142 ASN A C 1
ATOM 1092 O O . ASN A 1 142 ? 16.541 3.835 -26.754 1.00 77.19 142 ASN A O 1
ATOM 1096 N N . CYS A 1 143 ? 15.023 5.116 -25.748 1.00 81.94 143 CYS A N 1
ATOM 1097 C CA . CYS A 1 143 ? 14.450 3.996 -25.006 1.00 81.94 143 CYS A CA 1
ATOM 1098 C C . CYS A 1 143 ? 13.731 3.017 -25.954 1.00 81.94 143 CYS A C 1
ATOM 1100 O O . CYS A 1 143 ? 12.670 3.324 -26.492 1.00 81.94 143 CYS A O 1
ATOM 1102 N N . ASN A 1 144 ? 14.222 1.780 -26.082 1.00 90.38 144 ASN A N 1
ATOM 1103 C CA . ASN A 1 144 ? 13.595 0.741 -26.920 1.00 90.38 144 ASN A CA 1
ATOM 1104 C C . ASN A 1 144 ? 12.220 0.244 -26.413 1.00 90.38 144 ASN A C 1
ATOM 1106 O O . ASN A 1 144 ? 11.627 -0.655 -27.013 1.00 90.38 144 ASN A O 1
ATOM 1110 N N . PHE A 1 145 ? 11.701 0.812 -25.315 1.00 93.62 145 PHE A N 1
ATOM 1111 C CA . PHE A 1 145 ? 10.453 0.421 -24.642 1.00 93.62 145 PHE A CA 1
ATOM 1112 C C . PHE A 1 145 ? 10.374 -1.069 -24.276 1.00 93.62 145 PHE A C 1
ATOM 1114 O O . PHE A 1 145 ? 9.283 -1.599 -24.065 1.00 93.62 145 PHE A O 1
ATOM 1121 N N . THR A 1 146 ? 11.523 -1.734 -24.177 1.00 94.69 146 THR A N 1
ATOM 1122 C CA . THR A 1 146 ? 11.662 -3.129 -23.761 1.00 94.69 146 THR A CA 1
ATOM 1123 C C . THR A 1 146 ? 12.294 -3.156 -22.377 1.00 94.69 146 THR A C 1
ATOM 1125 O O . THR A 1 146 ? 13.318 -2.516 -22.145 1.00 94.69 146 THR A O 1
ATOM 1128 N N . CYS A 1 147 ? 11.669 -3.864 -21.443 1.00 92.38 147 CYS A N 1
ATOM 1129 C CA . CYS A 1 147 ? 12.186 -4.039 -20.097 1.00 92.38 147 CYS A CA 1
ATOM 1130 C C . CYS A 1 147 ? 13.421 -4.951 -20.126 1.00 92.38 147 CYS A C 1
ATOM 1132 O O . CYS A 1 147 ? 13.312 -6.061 -20.651 1.00 92.38 147 CYS A O 1
ATOM 1134 N N . PRO A 1 148 ? 14.553 -4.547 -19.524 1.00 90.44 148 PRO A N 1
ATOM 1135 C CA . PRO A 1 148 ? 15.751 -5.384 -19.477 1.00 90.44 148 PRO A CA 1
ATOM 1136 C C . PRO A 1 148 ? 15.599 -6.601 -18.550 1.00 90.44 148 PRO A C 1
ATOM 1138 O O . PRO A 1 148 ? 16.286 -7.593 -18.739 1.00 90.44 148 PRO A O 1
ATOM 1141 N N . VAL A 1 149 ? 14.684 -6.559 -17.572 1.00 87.75 149 VAL A N 1
ATOM 1142 C CA . VAL A 1 149 ? 14.550 -7.622 -16.558 1.00 87.75 149 VAL A CA 1
ATOM 1143 C C . VAL A 1 149 ? 13.648 -8.763 -17.019 1.00 87.75 149 VAL A C 1
ATOM 1145 O O . VAL A 1 149 ? 13.976 -9.926 -16.820 1.00 87.75 149 VAL A O 1
ATOM 1148 N N . CYS A 1 150 ? 12.498 -8.455 -17.624 1.00 89.19 150 CYS A N 1
ATOM 1149 C CA . CYS A 1 150 ? 11.520 -9.478 -18.019 1.00 89.19 150 CYS A CA 1
ATOM 1150 C C . CYS A 1 150 ? 11.239 -9.539 -19.525 1.00 89.19 150 CYS A C 1
ATOM 1152 O O . CYS A 1 150 ? 10.361 -10.287 -19.951 1.00 89.19 150 CYS A O 1
ATOM 1154 N N . GLY A 1 151 ? 11.910 -8.717 -20.338 1.00 92.31 151 GLY A N 1
ATOM 1155 C CA . GLY A 1 151 ? 11.686 -8.654 -21.786 1.00 92.31 151 GLY A CA 1
ATOM 1156 C C . GLY A 1 151 ? 10.334 -8.062 -22.203 1.00 92.31 151 GLY A C 1
ATOM 1157 O O . GLY A 1 151 ? 10.021 -8.015 -23.393 1.00 92.31 151 GLY A O 1
ATOM 1158 N N . TRP A 1 152 ? 9.510 -7.589 -21.261 1.00 94.00 152 TRP A N 1
ATOM 1159 C CA . TRP A 1 152 ? 8.215 -6.986 -21.575 1.00 94.00 152 TRP A CA 1
ATOM 1160 C C . TRP A 1 152 ? 8.374 -5.721 -22.427 1.00 94.00 152 TRP A C 1
ATOM 1162 O O . TRP A 1 152 ? 9.152 -4.831 -22.087 1.00 94.00 152 TRP A O 1
ATOM 1172 N N . LYS A 1 153 ? 7.600 -5.616 -23.514 1.00 95.75 153 LYS A N 1
ATOM 1173 C CA . LYS A 1 153 ? 7.660 -4.497 -24.464 1.00 95.75 153 LYS A CA 1
ATOM 1174 C C . LYS A 1 153 ? 6.396 -3.642 -24.421 1.00 95.75 153 LYS A C 1
ATOM 1176 O O . LYS A 1 153 ? 5.293 -4.133 -24.668 1.00 95.75 153 LYS A O 1
ATOM 1181 N N . GLN A 1 154 ? 6.554 -2.340 -24.184 1.00 95.75 154 GLN A N 1
ATOM 1182 C CA . GLN A 1 154 ? 5.446 -1.389 -24.173 1.00 95.75 154 GLN A CA 1
ATOM 1183 C C . GLN A 1 154 ? 5.057 -0.975 -25.599 1.00 95.75 154 GLN A C 1
ATOM 1185 O O . GLN A 1 154 ? 5.664 -0.092 -26.201 1.00 95.75 154 GLN A O 1
ATOM 1190 N N . VAL A 1 155 ? 3.990 -1.582 -26.127 1.00 95.75 155 VAL A N 1
ATOM 1191 C CA . VAL A 1 155 ? 3.532 -1.396 -27.521 1.00 95.75 155 VAL A CA 1
ATOM 1192 C C . VAL A 1 155 ? 3.148 0.055 -27.825 1.00 95.75 155 VAL A C 1
ATOM 1194 O O . VAL A 1 155 ? 3.501 0.588 -28.871 1.00 95.75 155 VAL A O 1
ATOM 1197 N N . ASN A 1 156 ? 2.477 0.720 -26.883 1.00 93.56 156 ASN A N 1
ATOM 1198 C CA . ASN A 1 156 ? 1.986 2.088 -27.072 1.00 93.56 156 ASN A CA 1
ATOM 1199 C C . ASN A 1 156 ? 3.083 3.157 -26.958 1.00 93.56 156 ASN A C 1
ATOM 1201 O O . ASN A 1 156 ? 2.772 4.337 -27.096 1.00 93.56 156 ASN A O 1
ATOM 1205 N N . LYS A 1 157 ? 4.327 2.772 -26.625 1.00 92.06 157 LYS A N 1
ATOM 1206 C CA . LYS A 1 157 ? 5.467 3.684 -26.415 1.00 92.06 157 LYS A CA 1
ATOM 1207 C C . LYS A 1 157 ? 5.178 4.859 -25.465 1.00 92.06 157 LYS A C 1
ATOM 1209 O O . LYS A 1 157 ? 5.777 5.924 -25.543 1.00 92.06 157 LYS A O 1
ATOM 1214 N N . ARG A 1 158 ? 4.234 4.680 -24.534 1.00 92.31 158 ARG A N 1
ATOM 1215 C CA . ARG A 1 158 ? 3.937 5.678 -23.503 1.00 92.31 158 ARG A CA 1
ATOM 1216 C C . ARG A 1 158 ? 4.931 5.529 -22.365 1.00 92.31 158 ARG A C 1
ATOM 1218 O O . ARG A 1 158 ? 4.860 4.562 -21.605 1.00 92.31 158 ARG A O 1
ATOM 1225 N N . MET A 1 159 ? 5.802 6.521 -22.228 1.00 90.44 159 MET A N 1
ATOM 1226 C CA . MET A 1 159 ? 6.800 6.603 -21.162 1.00 90.44 159 MET A CA 1
ATOM 1227 C C . MET A 1 159 ? 6.240 6.375 -19.748 1.00 90.44 159 MET A C 1
ATOM 1229 O O . MET A 1 159 ? 6.816 5.565 -19.024 1.00 90.44 159 MET A O 1
ATOM 1233 N N . PRO A 1 160 ? 5.091 6.957 -19.343 1.00 91.06 160 PRO A N 1
ATOM 1234 C CA . PRO A 1 160 ? 4.569 6.759 -17.987 1.00 91.06 160 PRO A CA 1
ATOM 1235 C C . PRO A 1 160 ? 4.210 5.304 -17.658 1.00 91.06 160 PRO A C 1
ATOM 1237 O O . PRO A 1 160 ? 4.370 4.860 -16.522 1.00 91.06 160 PRO A O 1
ATOM 1240 N N . ASP A 1 161 ? 3.721 4.556 -18.647 1.00 92.50 161 ASP A N 1
ATOM 1241 C CA . ASP A 1 161 ? 3.335 3.156 -18.473 1.00 92.50 161 ASP A CA 1
ATOM 1242 C C . ASP A 1 161 ? 4.577 2.255 -18.418 1.00 92.50 161 ASP A C 1
ATOM 1244 O O . ASP A 1 161 ? 4.644 1.348 -17.589 1.00 92.50 161 ASP A O 1
ATOM 1248 N N . PHE A 1 162 ? 5.588 2.554 -19.242 1.00 92.69 162 PHE A N 1
ATOM 1249 C CA . PHE A 1 162 ? 6.887 1.881 -19.185 1.00 92.69 162 PHE A CA 1
ATOM 1250 C C . PHE A 1 162 ? 7.597 2.143 -17.851 1.00 92.69 162 PHE A C 1
ATOM 1252 O O . PHE A 1 162 ? 8.055 1.212 -17.195 1.00 92.69 162 PHE A O 1
ATOM 1259 N N . HIS A 1 163 ? 7.589 3.389 -17.377 1.00 91.00 163 HIS A N 1
ATOM 1260 C CA . HIS A 1 163 ? 8.153 3.745 -16.080 1.00 91.00 163 HIS A CA 1
ATOM 1261 C C . HIS A 1 163 ? 7.413 3.048 -14.929 1.00 91.00 163 HIS A C 1
ATOM 1263 O O . HIS A 1 163 ? 8.043 2.520 -14.015 1.00 91.00 163 HIS A O 1
ATOM 1269 N N . ARG A 1 164 ? 6.076 2.964 -14.986 1.00 90.75 164 ARG A N 1
ATOM 1270 C CA . ARG A 1 164 ? 5.287 2.189 -14.011 1.00 90.75 164 ARG A CA 1
ATOM 1271 C C . ARG A 1 164 ? 5.687 0.713 -14.001 1.00 90.75 164 ARG A C 1
ATOM 1273 O O . ARG A 1 164 ? 5.736 0.104 -12.934 1.00 90.75 164 ARG A O 1
ATOM 1280 N N . HIS A 1 165 ? 5.965 0.147 -15.169 1.00 91.31 165 HIS A N 1
ATOM 1281 C CA . HIS A 1 165 ? 6.443 -1.221 -15.282 1.00 91.31 165 HIS A CA 1
ATOM 1282 C C . HIS A 1 165 ? 7.838 -1.391 -14.655 1.00 91.31 165 HIS A C 1
ATOM 1284 O O . HIS A 1 165 ? 7.994 -2.245 -13.788 1.00 91.31 165 HIS A O 1
ATOM 1290 N N . LEU A 1 166 ? 8.816 -0.539 -14.986 1.00 90.44 166 LEU A N 1
ATOM 1291 C CA . LEU A 1 166 ? 10.157 -0.597 -14.382 1.00 90.44 166 LEU A CA 1
ATOM 1292 C C . LEU A 1 166 ? 10.118 -0.443 -12.855 1.00 90.44 166 LEU A C 1
ATOM 1294 O O . LEU A 1 166 ? 10.767 -1.203 -12.141 1.00 90.44 166 LEU A O 1
ATOM 1298 N N . LYS A 1 167 ? 9.274 0.458 -12.336 1.00 86.56 167 LYS A N 1
ATOM 1299 C CA . LYS A 1 167 ? 9.041 0.604 -10.888 1.00 86.56 167 LYS A CA 1
ATOM 1300 C C . LYS A 1 167 ? 8.502 -0.662 -10.223 1.00 86.56 167 LYS A C 1
ATOM 1302 O O . LYS A 1 167 ? 8.656 -0.822 -9.022 1.00 86.56 167 LYS A O 1
ATOM 1307 N N . THR A 1 168 ? 7.858 -1.551 -10.978 1.00 85.31 168 THR A N 1
ATOM 1308 C CA . THR A 1 168 ? 7.384 -2.834 -10.441 1.00 85.31 168 THR A CA 1
ATOM 1309 C C . THR A 1 168 ? 8.546 -3.797 -10.186 1.00 85.31 168 THR A C 1
ATOM 1311 O O . THR A 1 168 ? 8.464 -4.588 -9.254 1.00 85.31 168 THR A O 1
ATOM 1314 N N . HIS A 1 169 ? 9.628 -3.706 -10.966 1.00 85.62 169 HIS A N 1
ATOM 1315 C CA . HIS A 1 169 ? 10.860 -4.466 -10.732 1.00 85.62 169 HIS A CA 1
ATOM 1316 C C . HIS A 1 169 ? 11.748 -3.839 -9.657 1.00 85.62 169 HIS A C 1
ATOM 1318 O O . HIS A 1 169 ? 12.402 -4.566 -8.922 1.00 85.62 169 HIS A O 1
ATOM 1324 N N . ALA A 1 170 ? 11.742 -2.507 -9.548 1.00 82.69 170 ALA A N 1
ATOM 1325 C CA . ALA A 1 170 ? 12.543 -1.768 -8.571 1.00 82.69 170 ALA A CA 1
ATOM 1326 C C . ALA A 1 170 ? 11.904 -1.737 -7.179 1.00 82.69 170 ALA A C 1
ATOM 1328 O O . ALA A 1 170 ? 12.338 -0.973 -6.322 1.00 82.69 170 ALA A O 1
ATOM 1329 N N . ARG A 1 171 ? 10.829 -2.503 -6.970 1.00 76.12 171 ARG A N 1
ATOM 1330 C CA . ARG A 1 171 ? 10.204 -2.589 -5.662 1.00 76.12 171 ARG A CA 1
ATOM 1331 C C . ARG A 1 171 ? 11.204 -3.274 -4.720 1.00 76.12 171 ARG A C 1
ATOM 1333 O O . ARG A 1 171 ? 11.687 -4.347 -5.091 1.00 76.12 171 ARG A O 1
ATOM 1340 N N . PRO A 1 172 ? 11.527 -2.672 -3.562 1.00 69.75 172 PRO A N 1
ATOM 1341 C CA . PRO A 1 172 ? 12.311 -3.358 -2.546 1.00 69.75 172 PRO A CA 1
ATOM 1342 C C . PRO A 1 172 ? 11.588 -4.640 -2.128 1.00 69.75 172 PRO A C 1
ATOM 1344 O O . PRO A 1 172 ? 10.382 -4.778 -2.376 1.00 69.75 172 PRO A O 1
ATOM 1347 N N . ASP A 1 173 ? 12.356 -5.566 -1.547 1.00 74.56 173 ASP A N 1
ATOM 1348 C CA . ASP A 1 173 ? 11.911 -6.895 -1.121 1.00 74.56 173 ASP A CA 1
ATOM 1349 C C . ASP A 1 173 ? 10.486 -6.818 -0.542 1.00 74.56 173 ASP A C 1
ATOM 1351 O O . ASP A 1 173 ? 10.200 -5.912 0.244 1.00 74.56 173 ASP A O 1
ATOM 1355 N N . PRO A 1 174 ? 9.554 -7.716 -0.910 1.00 70.38 174 PRO A N 1
ATOM 1356 C CA . PRO A 1 174 ? 8.206 -7.695 -0.343 1.00 70.38 174 PRO A CA 1
ATOM 1357 C C . PRO A 1 174 ? 8.200 -7.773 1.192 1.00 70.38 174 PRO A C 1
ATOM 1359 O O . PRO A 1 174 ? 7.191 -7.426 1.807 1.00 70.38 174 PRO A O 1
ATOM 1362 N N . ASN A 1 175 ? 9.296 -8.218 1.812 1.00 76.69 175 ASN A N 1
ATOM 1363 C CA . ASN A 1 175 ? 9.478 -8.219 3.259 1.00 76.69 175 ASN A CA 1
ATOM 1364 C C . ASN A 1 175 ? 9.944 -6.876 3.829 1.00 76.69 175 ASN A C 1
ATOM 1366 O O . ASN A 1 175 ? 9.797 -6.655 5.034 1.00 76.69 175 ASN A O 1
ATOM 1370 N N . ASP A 1 176 ? 10.461 -5.977 2.993 1.00 83.25 176 ASP A N 1
ATOM 1371 C CA . ASP A 1 176 ? 10.813 -4.628 3.392 1.00 83.25 176 ASP A CA 1
ATOM 1372 C C . ASP A 1 176 ? 9.542 -3.793 3.576 1.00 83.25 176 ASP A C 1
ATOM 1374 O O . ASP A 1 176 ? 8.909 -3.267 2.654 1.00 83.25 176 ASP A O 1
ATOM 1378 N N . LYS A 1 177 ? 9.124 -3.723 4.834 1.00 84.06 177 LYS A N 1
ATOM 1379 C CA . LYS A 1 177 ? 7.943 -2.976 5.252 1.00 84.06 177 LYS A CA 1
ATOM 1380 C C . LYS A 1 177 ? 8.239 -1.478 5.377 1.00 84.06 177 LYS A C 1
ATOM 1382 O O . LYS A 1 177 ? 7.298 -0.720 5.633 1.00 84.06 177 LYS A O 1
ATOM 1387 N N . THR A 1 178 ? 9.499 -1.039 5.287 1.00 83.81 178 THR A N 1
ATOM 1388 C CA . THR A 1 178 ? 9.874 0.372 5.503 1.00 83.81 178 THR A CA 1
ATOM 1389 C C . THR A 1 178 ? 9.332 1.256 4.382 1.00 83.81 178 THR A C 1
ATOM 1391 O O . THR A 1 178 ? 8.800 2.338 4.639 1.00 83.81 178 THR A O 1
ATOM 1394 N N . GLU A 1 179 ? 9.328 0.735 3.154 1.00 82.44 179 GLU A N 1
ATOM 1395 C CA . GLU A 1 179 ? 8.899 1.462 1.969 1.00 82.44 179 GLU A CA 1
ATOM 1396 C C . GLU A 1 179 ? 7.547 0.985 1.403 1.00 82.44 179 GLU A C 1
ATOM 1398 O O . GLU A 1 179 ? 7.169 -0.193 1.390 1.00 82.44 179 GLU A O 1
ATOM 1403 N N . GLY A 1 180 ? 6.782 1.947 0.879 1.00 86.62 180 GLY A N 1
ATOM 1404 C CA . GLY A 1 180 ? 5.531 1.706 0.161 1.00 86.62 180 GLY A CA 1
ATOM 1405 C C . GLY A 1 180 ? 4.249 1.987 0.951 1.00 86.62 180 GLY A C 1
ATOM 1406 O O . GLY A 1 180 ? 4.241 2.574 2.033 1.00 86.62 180 GLY A O 1
ATOM 1407 N N . TYR A 1 181 ? 3.120 1.618 0.341 1.00 91.25 181 TYR A N 1
ATOM 1408 C CA . TYR A 1 181 ? 1.783 1.843 0.891 1.00 91.25 181 TYR A CA 1
ATOM 1409 C C . TYR A 1 181 ? 1.254 0.542 1.484 1.00 91.25 181 TYR A C 1
ATOM 1411 O O . TYR A 1 181 ? 0.844 -0.351 0.746 1.00 91.25 181 TYR A O 1
ATOM 1419 N N . TRP A 1 182 ? 1.245 0.434 2.806 1.00 93.31 1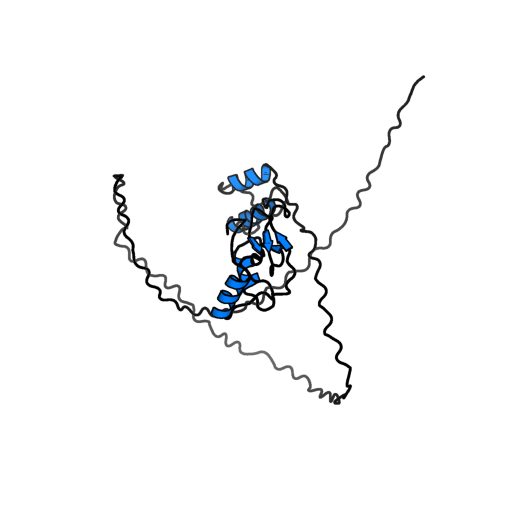82 TRP A N 1
ATOM 1420 C CA . TRP A 1 182 ? 0.793 -0.760 3.519 1.00 93.31 182 TRP A CA 1
ATOM 1421 C C . TRP A 1 182 ? -0.540 -0.503 4.221 1.00 93.31 182 TRP A C 1
ATOM 1423 O O . TRP A 1 182 ? -0.751 0.562 4.799 1.00 93.31 182 TRP A O 1
ATOM 1433 N N . CYS A 1 183 ? -1.439 -1.490 4.220 1.00 95.75 183 CYS A N 1
ATOM 1434 C CA . CYS A 1 183 ? -2.609 -1.458 5.099 1.00 95.75 183 CYS A CA 1
ATOM 1435 C C . CYS A 1 183 ? -2.200 -1.897 6.513 1.00 95.75 183 CYS A C 1
ATOM 1437 O O . CYS A 1 183 ? -2.294 -3.075 6.863 1.00 95.75 183 CYS A O 1
ATOM 1439 N N . LYS A 1 184 ? -1.712 -0.921 7.289 1.00 94.75 184 LYS A N 1
ATOM 1440 C CA . LYS A 1 184 ? -1.115 -1.095 8.625 1.00 94.75 184 LYS A CA 1
ATOM 1441 C C . LYS A 1 184 ? -2.127 -1.190 9.770 1.00 94.75 184 LYS A C 1
ATOM 1443 O O . LYS A 1 184 ? -1.766 -1.614 10.857 1.00 94.75 184 LYS A O 1
ATOM 1448 N N . GLY A 1 185 ? -3.369 -0.760 9.566 1.00 95.50 185 GLY A N 1
ATOM 1449 C CA . GLY A 1 185 ? -4.323 -0.615 10.668 1.00 95.50 185 GLY A CA 1
ATOM 1450 C C . GLY A 1 185 ? -3.968 0.513 11.650 1.00 95.50 185 GLY A C 1
ATOM 1451 O O . GLY A 1 185 ? -3.025 1.279 11.425 1.00 95.50 185 GLY A O 1
ATOM 1452 N N . ALA A 1 186 ? -4.723 0.617 12.744 1.00 96.06 186 ALA A N 1
ATOM 1453 C CA . ALA A 1 186 ? -4.477 1.584 13.817 1.00 96.06 186 ALA A CA 1
ATOM 1454 C C . ALA A 1 186 ? -3.549 0.999 14.898 1.00 96.06 186 ALA A C 1
ATOM 1456 O O . ALA A 1 186 ? -3.563 -0.210 15.140 1.00 96.06 186 ALA A O 1
ATOM 1457 N N . ARG A 1 187 ? -2.745 1.848 15.557 1.00 96.56 187 ARG A N 1
ATOM 1458 C CA . ARG A 1 187 ? -1.966 1.449 16.746 1.00 96.56 187 ARG A CA 1
ATOM 1459 C C . ARG A 1 187 ? -2.915 1.112 17.894 1.00 96.56 187 ARG A C 1
ATOM 1461 O O . ARG A 1 187 ? -3.915 1.804 18.072 1.00 96.56 187 ARG A O 1
ATOM 1468 N N . VAL A 1 188 ? -2.583 0.087 18.679 1.00 96.69 188 VAL A N 1
ATOM 1469 C CA . VAL A 1 188 ? -3.401 -0.336 19.833 1.00 96.69 188 VAL A CA 1
ATOM 1470 C C . VAL A 1 188 ? -3.535 0.794 20.862 1.00 96.69 188 VAL A C 1
ATOM 1472 O O . VAL A 1 188 ? -4.633 1.046 21.343 1.00 96.69 188 VAL A O 1
ATOM 1475 N N . GLU A 1 189 ? -2.454 1.536 21.114 1.00 96.62 189 GLU A N 1
ATOM 1476 C CA . GLU A 1 189 ? -2.421 2.696 22.024 1.00 96.62 189 GLU A CA 1
ATOM 1477 C C . GLU A 1 189 ? -3.423 3.795 21.630 1.00 96.62 189 GLU A C 1
ATOM 1479 O O . GLU A 1 189 ? -4.078 4.391 22.481 1.00 96.62 189 GLU A O 1
ATOM 1484 N N . ASN A 1 190 ? -3.603 4.012 20.324 1.00 95.25 190 ASN A N 1
ATOM 1485 C CA . ASN A 1 190 ? -4.473 5.053 19.773 1.00 95.25 190 ASN A CA 1
ATOM 1486 C C . ASN A 1 190 ? -5.840 4.509 19.333 1.00 95.25 190 ASN A C 1
ATOM 1488 O O . ASN A 1 190 ? -6.591 5.201 18.647 1.00 95.25 190 ASN A O 1
ATOM 1492 N N . LEU A 1 191 ? -6.181 3.266 19.683 1.00 95.38 191 LEU A N 1
ATOM 1493 C CA . LEU A 1 191 ? -7.393 2.620 19.183 1.00 95.38 191 LEU A CA 1
ATOM 1494 C C . LEU A 1 191 ? -8.661 3.321 19.679 1.00 95.38 191 LEU A C 1
ATOM 1496 O O . LEU A 1 191 ? -9.599 3.523 18.908 1.00 95.38 191 LEU A O 1
ATOM 1500 N N . THR A 1 192 ? -8.680 3.728 20.950 1.00 96.38 192 THR A N 1
ATOM 1501 C CA . THR A 1 192 ? -9.828 4.402 21.571 1.00 96.38 192 THR A CA 1
ATOM 1502 C C . THR A 1 192 ? -10.093 5.761 20.927 1.00 96.38 192 THR A C 1
ATOM 1504 O O . THR A 1 192 ? -11.227 6.053 20.550 1.00 96.38 192 THR A O 1
ATOM 1507 N N . SER A 1 193 ? -9.046 6.573 20.742 1.00 96.06 193 SER A N 1
ATOM 1508 C CA . SER A 1 193 ? -9.155 7.889 20.104 1.00 96.06 193 SER A CA 1
ATOM 1509 C C . SER A 1 193 ? -9.500 7.770 18.618 1.00 96.06 193 SER A C 1
ATOM 1511 O O . SER A 1 193 ? -10.343 8.516 18.123 1.00 96.06 193 SER A O 1
ATOM 1513 N N . PHE A 1 194 ? -8.924 6.789 17.918 1.00 95.50 194 PHE A N 1
ATOM 1514 C CA . PHE A 1 194 ? -9.255 6.495 16.526 1.00 95.50 194 PHE A 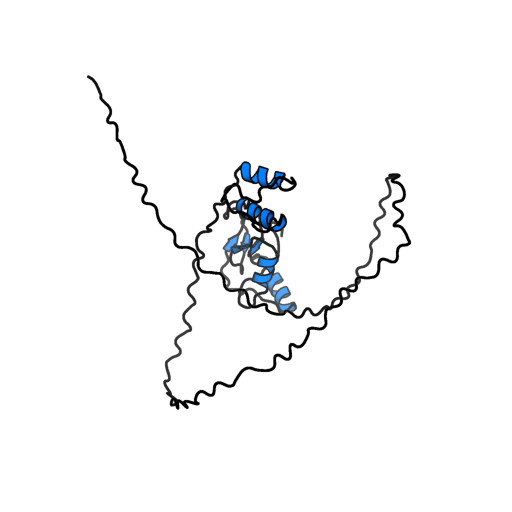CA 1
ATOM 1515 C C . PHE A 1 194 ? -10.726 6.095 16.363 1.00 95.50 194 PHE A C 1
ATOM 1517 O O . PHE A 1 194 ? -11.431 6.678 15.544 1.00 95.50 194 PHE A O 1
ATOM 1524 N N . ASN A 1 195 ? -11.222 5.159 17.176 1.00 96.25 195 ASN A N 1
ATOM 1525 C CA . ASN A 1 195 ? -12.618 4.722 17.120 1.00 96.25 195 ASN A CA 1
ATOM 1526 C C . ASN A 1 195 ? -13.602 5.841 17.496 1.00 96.25 195 ASN A C 1
ATOM 1528 O O . ASN A 1 195 ? -14.688 5.900 16.922 1.00 96.25 195 ASN A O 1
ATOM 1532 N N . ALA A 1 196 ? -13.236 6.736 18.419 1.00 96.81 196 ALA A N 1
ATOM 1533 C CA . ALA A 1 196 ? -14.049 7.906 18.745 1.00 96.81 196 ALA A CA 1
ATOM 1534 C C . ALA A 1 196 ? -14.191 8.858 17.543 1.00 96.81 196 ALA A C 1
ATOM 1536 O O . ALA A 1 196 ? -15.309 9.259 17.224 1.00 96.81 196 ALA A O 1
ATOM 1537 N N . LYS A 1 197 ? -13.088 9.149 16.833 1.00 96.25 197 LYS A N 1
ATOM 1538 C CA . LYS A 1 197 ? -13.100 9.972 15.607 1.00 96.25 197 LYS A CA 1
ATOM 1539 C C . LYS A 1 197 ? -13.912 9.325 14.485 1.00 96.25 197 LYS A C 1
ATOM 1541 O O . LYS A 1 197 ? -14.819 9.944 13.947 1.00 96.25 197 LYS A O 1
ATOM 1546 N N . GLN A 1 198 ? -13.660 8.044 14.213 1.00 94.75 198 GLN A N 1
ATOM 1547 C CA . GLN A 1 198 ? -14.387 7.278 13.193 1.00 94.75 198 GLN A CA 1
ATOM 1548 C C . GLN A 1 198 ? -15.897 7.248 13.459 1.00 94.75 198 GLN A C 1
ATOM 1550 O O . GLN A 1 198 ? -16.698 7.377 12.540 1.00 94.75 198 GLN A O 1
ATOM 1555 N N . ARG A 1 199 ? -16.302 7.130 14.731 1.00 95.25 199 ARG A N 1
ATOM 1556 C CA . ARG A 1 199 ? -17.716 7.184 15.119 1.00 95.25 199 ARG A CA 1
ATOM 1557 C C . ARG A 1 199 ? -18.329 8.570 14.895 1.00 95.25 199 ARG A C 1
ATOM 1559 O O . ARG A 1 199 ? -19.492 8.630 14.514 1.00 95.25 199 ARG A O 1
ATOM 1566 N N . ALA A 1 200 ? -17.580 9.649 15.118 1.00 96.94 200 ALA A N 1
ATOM 1567 C CA . ALA A 1 200 ? -18.049 11.009 14.845 1.00 96.94 200 ALA A CA 1
ATOM 1568 C C . ALA A 1 200 ? -18.270 11.249 13.339 1.00 96.94 200 ALA A C 1
ATOM 1570 O O . ALA A 1 200 ? -19.255 11.871 12.954 1.00 96.94 200 ALA A O 1
ATOM 1571 N N . GLU A 1 201 ? -17.404 10.687 12.493 1.00 95.00 201 GLU A N 1
ATOM 1572 C CA . GLU A 1 201 ? -17.472 10.794 11.027 1.00 95.00 201 GLU A CA 1
ATOM 1573 C C . GLU A 1 201 ? -18.459 9.799 10.379 1.00 95.00 201 GLU A C 1
ATOM 1575 O O . GLU A 1 201 ? -18.649 9.816 9.166 1.00 95.00 201 GLU A O 1
ATOM 1580 N N . ASN A 1 202 ? -19.123 8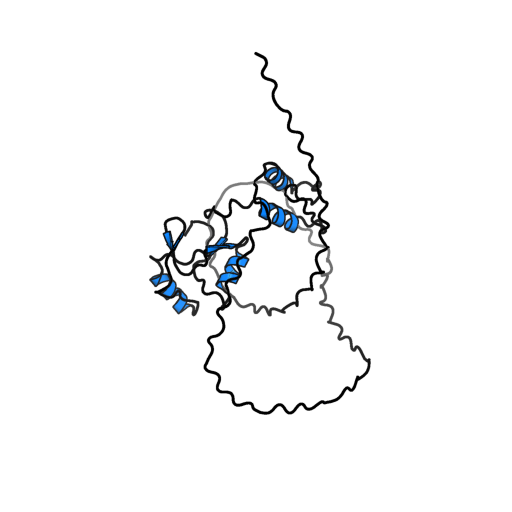.943 11.169 1.00 94.44 202 ASN A N 1
ATOM 1581 C CA . ASN A 1 202 ? -19.930 7.809 10.690 1.00 94.44 202 ASN A CA 1
ATOM 1582 C C . ASN A 1 202 ? -19.161 6.830 9.778 1.00 94.44 202 ASN A C 1
ATOM 1584 O O . ASN A 1 202 ? -19.761 6.130 8.957 1.00 94.44 202 ASN A O 1
ATOM 1588 N N . ASP A 1 203 ? -17.844 6.739 9.956 1.00 94.12 203 ASP A N 1
ATOM 1589 C CA . ASP A 1 203 ? -16.984 5.800 9.249 1.00 94.12 203 ASP A CA 1
ATOM 1590 C C . ASP A 1 203 ? -16.769 4.499 10.059 1.00 94.12 203 ASP A C 1
ATOM 1592 O O . ASP A 1 203 ? -17.381 4.227 11.098 1.00 94.12 203 ASP A O 1
ATOM 1596 N N . LYS A 1 204 ? -15.937 3.598 9.527 1.00 93.44 204 LYS A N 1
ATOM 1597 C CA . LYS A 1 204 ? -15.755 2.241 10.053 1.00 93.44 204 LYS A CA 1
ATOM 1598 C C . LYS A 1 204 ? -14.911 2.227 11.325 1.00 93.44 204 LYS A C 1
ATOM 1600 O O . LYS A 1 204 ? -13.713 2.500 11.302 1.00 93.44 204 LYS A O 1
ATOM 1605 N N . THR A 1 205 ? -15.500 1.739 12.410 1.00 96.31 205 THR A N 1
ATOM 1606 C CA . THR A 1 205 ? -14.784 1.450 13.659 1.00 96.31 205 THR A CA 1
ATOM 1607 C C . THR A 1 205 ? -14.109 0.078 13.633 1.00 96.31 205 THR A C 1
ATOM 1609 O O . THR A 1 205 ? -14.641 -0.880 13.065 1.00 96.31 205 THR A O 1
ATOM 1612 N N . ILE A 1 206 ? -12.968 -0.049 14.311 1.00 96.19 206 ILE A N 1
ATOM 1613 C CA . ILE A 1 206 ? -12.271 -1.328 14.495 1.00 96.19 206 ILE A CA 1
ATOM 1614 C C . ILE A 1 206 ? -12.871 -2.044 15.719 1.00 96.19 206 ILE A C 1
ATOM 1616 O O . ILE A 1 206 ? -12.934 -1.430 16.788 1.00 96.19 206 ILE A O 1
ATOM 1620 N N . PRO A 1 207 ? -13.297 -3.319 15.607 1.00 95.06 207 PRO A N 1
ATOM 1621 C CA . PRO A 1 207 ? -13.781 -4.090 16.752 1.00 95.06 207 PRO A CA 1
ATOM 1622 C C . PRO A 1 207 ? -12.719 -4.194 17.853 1.00 95.06 207 PRO A C 1
ATOM 1624 O O . PRO A 1 207 ? -11.544 -4.395 17.549 1.00 95.06 207 PRO A O 1
ATOM 1627 N N . LEU A 1 208 ? -13.132 -4.115 19.120 1.00 93.31 208 LEU A N 1
ATOM 1628 C CA . LEU A 1 208 ? -12.217 -4.245 20.265 1.00 93.31 208 LEU A CA 1
ATOM 1629 C C . LEU A 1 208 ? -11.571 -5.639 20.340 1.00 93.31 208 LEU A C 1
ATOM 1631 O O . LEU A 1 208 ? -10.416 -5.756 20.730 1.00 93.31 208 LEU A O 1
ATOM 1635 N N . ASP A 1 209 ? -12.273 -6.670 19.860 1.00 94.56 209 ASP A N 1
ATOM 1636 C CA . ASP A 1 209 ? -11.788 -8.058 19.818 1.00 94.56 209 ASP A CA 1
ATOM 1637 C C . ASP A 1 209 ? -10.902 -8.359 18.592 1.00 94.56 209 ASP A C 1
ATOM 1639 O O . ASP A 1 209 ? -10.581 -9.516 18.297 1.00 94.56 209 ASP A O 1
ATOM 1643 N N . ALA A 1 210 ? -10.537 -7.339 17.806 1.00 95.50 210 ALA A N 1
ATOM 1644 C CA . ALA A 1 210 ? -9.673 -7.528 16.651 1.00 95.50 210 ALA A CA 1
ATOM 1645 C C . ALA A 1 210 ? -8.288 -8.021 17.096 1.00 95.50 210 ALA A C 1
ATOM 1647 O O . ALA A 1 210 ? -7.641 -7.422 17.950 1.00 95.50 210 ALA A O 1
ATOM 1648 N N . LYS A 1 211 ? -7.807 -9.106 16.475 1.00 96.38 211 LYS A N 1
ATOM 1649 C CA . LYS A 1 211 ? -6.507 -9.699 16.812 1.00 96.38 211 LYS A CA 1
ATOM 1650 C C . LYS A 1 211 ? -5.374 -8.691 16.566 1.00 96.38 211 LYS A C 1
ATOM 1652 O O . LYS A 1 211 ? -5.210 -8.269 15.415 1.00 96.38 211 LYS A O 1
ATOM 1657 N N . PRO A 1 212 ? -4.590 -8.329 17.595 1.00 97.44 212 PRO A N 1
ATOM 1658 C CA . PRO A 1 212 ? -3.435 -7.470 17.413 1.00 97.44 212 PRO A CA 1
ATOM 1659 C C . PRO A 1 212 ? -2.306 -8.226 16.710 1.00 97.44 212 PRO A C 1
ATOM 1661 O O . PRO A 1 212 ? -2.185 -9.447 16.823 1.00 97.44 212 PRO A O 1
ATOM 1664 N N . TYR A 1 213 ? -1.481 -7.493 15.974 1.00 96.38 213 TYR A N 1
ATOM 1665 C CA . TYR A 1 213 ? -0.299 -8.018 15.300 1.00 96.38 213 TYR A CA 1
ATOM 1666 C C . TYR A 1 213 ? 0.849 -7.011 15.356 1.00 96.38 213 TYR A C 1
ATOM 1668 O O . TYR A 1 213 ? 0.630 -5.801 15.437 1.00 96.38 213 TYR A O 1
ATOM 1676 N N . LEU A 1 214 ? 2.079 -7.523 15.294 1.00 95.62 214 LEU A N 1
ATOM 1677 C CA . LEU A 1 214 ? 3.288 -6.707 15.301 1.00 95.62 214 LEU A CA 1
ATOM 1678 C C . LEU A 1 214 ? 3.602 -6.216 13.882 1.00 95.62 214 LEU A C 1
ATOM 1680 O O . LEU A 1 214 ? 3.777 -7.017 12.955 1.00 95.62 214 LEU A O 1
ATOM 1684 N N . PHE A 1 215 ? 3.676 -4.901 13.702 1.00 93.44 215 PHE A N 1
ATOM 1685 C CA . PHE A 1 215 ? 4.080 -4.275 12.447 1.00 93.44 215 PHE A CA 1
ATOM 1686 C C . PHE A 1 215 ? 5.108 -3.185 12.736 1.00 93.44 215 PHE A C 1
ATOM 1688 O O . PHE A 1 215 ? 4.742 -2.129 13.252 1.00 93.44 215 PHE A O 1
ATOM 1695 N N . HIS A 1 216 ? 6.370 -3.461 12.386 1.00 90.06 216 HIS A N 1
ATOM 1696 C CA . HIS A 1 216 ? 7.527 -2.622 12.720 1.00 90.06 216 HIS A CA 1
ATOM 1697 C C . HIS A 1 216 ? 7.582 -2.258 14.200 1.00 90.06 216 HIS A C 1
ATOM 1699 O O . HIS A 1 216 ? 7.440 -1.095 14.559 1.00 90.06 216 HIS A O 1
ATOM 1705 N N . ASP A 1 217 ? 7.656 -3.274 15.054 1.00 94.00 217 ASP A N 1
ATOM 1706 C CA . ASP A 1 217 ? 7.777 -3.119 16.511 1.00 94.00 217 ASP A CA 1
ATOM 1707 C C . ASP A 1 217 ? 6.612 -2.403 17.215 1.00 94.00 217 ASP A C 1
ATOM 1709 O O . ASP A 1 217 ? 6.589 -2.288 18.436 1.00 94.00 217 ASP A O 1
ATOM 1713 N N . HIS A 1 218 ? 5.573 -2.017 16.473 1.00 95.31 218 HIS A N 1
ATOM 1714 C CA . HIS A 1 218 ? 4.345 -1.462 17.020 1.00 95.31 218 HIS A CA 1
ATOM 1715 C C . HIS A 1 218 ? 3.202 -2.469 16.928 1.00 95.31 218 HIS A C 1
ATOM 1717 O O . HIS A 1 218 ? 2.953 -3.082 15.884 1.00 95.31 218 HIS A O 1
ATOM 1723 N N . MET A 1 219 ? 2.449 -2.591 18.020 1.00 97.38 219 MET A N 1
ATOM 1724 C CA . MET A 1 219 ? 1.224 -3.382 18.057 1.00 97.38 219 MET A CA 1
ATOM 1725 C C . MET A 1 219 ? 0.102 -2.636 17.333 1.00 97.38 219 MET A C 1
ATOM 1727 O O . MET A 1 219 ? -0.262 -1.510 17.693 1.00 97.38 219 MET A O 1
ATOM 1731 N N . ARG A 1 220 ? -0.456 -3.262 16.295 1.00 97.25 220 ARG A N 1
ATOM 1732 C CA . ARG A 1 220 ? -1.525 -2.699 15.460 1.00 97.25 220 ARG A CA 1
ATOM 1733 C C . ARG A 1 220 ? -2.714 -3.649 15.342 1.00 97.25 220 ARG A C 1
ATOM 1735 O O . ARG A 1 220 ? -2.581 -4.856 15.523 1.00 97.25 220 ARG A O 1
ATOM 1742 N N . VAL A 1 221 ? -3.885 -3.097 15.028 1.00 97.50 221 VAL A N 1
ATOM 1743 C CA . VAL A 1 221 ? -5.154 -3.825 14.846 1.00 97.50 221 VAL A CA 1
ATOM 1744 C C . VAL A 1 221 ? -5.914 -3.313 13.621 1.00 97.50 221 VAL A C 1
ATOM 1746 O O . VAL A 1 221 ? -5.736 -2.178 13.184 1.00 97.50 221 VAL A O 1
ATOM 1749 N N . GLY A 1 222 ? -6.772 -4.159 13.044 1.00 95.75 222 GLY A N 1
ATOM 1750 C CA . GLY A 1 222 ? -7.715 -3.750 11.992 1.00 95.75 222 GLY A CA 1
ATOM 1751 C C . GLY A 1 222 ? -7.118 -3.498 10.600 1.00 95.75 222 GLY A C 1
ATOM 1752 O O . GLY A 1 222 ? -7.797 -2.930 9.753 1.00 95.75 222 GLY A O 1
ATOM 1753 N N . GLY A 1 223 ? -5.882 -3.926 10.326 1.00 95.75 223 GLY A N 1
ATOM 1754 C CA . GLY A 1 223 ? -5.293 -3.924 8.976 1.00 95.75 223 GLY A CA 1
ATOM 1755 C C . GLY A 1 223 ? -5.153 -5.334 8.397 1.00 95.75 223 GLY A C 1
ATOM 1756 O O . GLY A 1 223 ? -5.184 -6.318 9.133 1.00 95.75 223 GLY A O 1
ATOM 1757 N N . CYS A 1 224 ? -5.005 -5.443 7.073 1.00 95.38 224 CYS A N 1
ATOM 1758 C CA . CYS A 1 224 ? -4.782 -6.729 6.396 1.00 95.38 224 CYS A CA 1
ATOM 1759 C C . CYS A 1 224 ? -3.309 -7.028 6.080 1.00 95.38 224 CYS A C 1
ATOM 1761 O O . CYS A 1 224 ? -3.033 -8.066 5.478 1.00 95.38 224 CYS A O 1
ATOM 1763 N N . CYS A 1 225 ? -2.384 -6.125 6.427 1.00 93.50 225 CYS A N 1
ATOM 1764 C CA . CYS A 1 225 ? -0.949 -6.230 6.133 1.00 93.50 225 CYS A CA 1
ATOM 1765 C C . CYS A 1 225 ? -0.617 -6.400 4.643 1.00 93.50 225 CYS A C 1
ATOM 1767 O O . CYS A 1 225 ? 0.459 -6.879 4.302 1.00 93.50 225 CYS A O 1
ATOM 1769 N N . GLN A 1 226 ? -1.527 -6.034 3.736 1.00 92.31 226 GLN A N 1
ATOM 1770 C CA . GLN A 1 226 ? -1.262 -6.109 2.302 1.00 92.31 226 GLN A CA 1
ATOM 1771 C C . GLN A 1 226 ? -0.510 -4.867 1.825 1.00 92.31 226 GLN A C 1
ATOM 1773 O O . GLN A 1 226 ? -0.814 -3.739 2.232 1.00 92.31 226 GLN A O 1
ATOM 1778 N N . GLN A 1 227 ? 0.448 -5.088 0.926 1.00 89.81 227 GLN A N 1
ATOM 1779 C CA . GLN A 1 227 ? 1.219 -4.035 0.285 1.00 89.81 227 GLN A CA 1
ATOM 1780 C C . GLN A 1 227 ? 0.539 -3.584 -1.011 1.00 89.81 227 GLN A C 1
ATOM 1782 O O . GLN A 1 227 ? 0.282 -4.371 -1.925 1.00 89.81 227 GLN A O 1
ATOM 1787 N N . PHE A 1 228 ? 0.329 -2.283 -1.147 1.00 90.00 228 PHE A N 1
ATOM 1788 C CA . PHE A 1 228 ? -0.231 -1.648 -2.331 1.00 90.00 228 PHE A CA 1
ATOM 1789 C C . PHE A 1 228 ? 0.875 -0.946 -3.114 1.00 90.00 228 PHE A C 1
ATOM 1791 O O . PHE A 1 228 ? 1.793 -0.347 -2.555 1.00 90.00 228 PHE A O 1
ATOM 1798 N N . SER A 1 229 ? 0.797 -1.013 -4.441 1.00 84.19 229 SER A N 1
ATOM 1799 C CA . SER A 1 229 ? 1.754 -0.327 -5.316 1.00 84.19 229 SER A CA 1
ATOM 1800 C C . SER A 1 229 ? 1.551 1.189 -5.336 1.00 84.19 229 SER A C 1
ATOM 1802 O O . SER A 1 229 ? 2.433 1.928 -5.766 1.00 84.19 229 SER A O 1
ATOM 1804 N N . ARG A 1 230 ? 0.373 1.669 -4.915 1.00 88.56 230 ARG A N 1
ATOM 1805 C CA . ARG A 1 230 ? -0.034 3.073 -5.021 1.00 88.56 230 ARG A CA 1
ATOM 1806 C C . ARG A 1 230 ? -0.932 3.499 -3.859 1.00 88.56 230 ARG A C 1
ATOM 1808 O O . ARG A 1 230 ? -1.725 2.696 -3.364 1.00 88.56 230 ARG A O 1
ATOM 1815 N N . ARG A 1 231 ? -0.891 4.796 -3.521 1.00 91.62 231 ARG A N 1
ATOM 1816 C CA . ARG A 1 231 ? -1.749 5.419 -2.496 1.00 91.62 231 ARG A CA 1
ATOM 1817 C C . ARG A 1 231 ? -3.237 5.257 -2.801 1.00 91.62 231 ARG A C 1
ATOM 1819 O O . ARG A 1 231 ? -4.014 4.947 -1.908 1.00 91.62 231 ARG A O 1
ATOM 1826 N N . ASP A 1 232 ? -3.645 5.437 -4.058 1.00 94.69 232 ASP A N 1
ATOM 1827 C CA . ASP A 1 232 ? -5.055 5.349 -4.458 1.00 94.69 232 ASP A CA 1
ATOM 1828 C C . ASP A 1 232 ? -5.623 3.933 -4.317 1.00 94.69 232 ASP A C 1
ATOM 1830 O O . ASP A 1 232 ? -6.799 3.773 -3.994 1.00 94.69 232 ASP A O 1
ATOM 1834 N N . ALA A 1 233 ? -4.790 2.907 -4.514 1.00 94.50 233 ALA A N 1
ATOM 1835 C CA . ALA A 1 233 ? -5.195 1.524 -4.308 1.00 94.50 233 ALA A CA 1
ATOM 1836 C C . ALA A 1 233 ? -5.458 1.242 -2.820 1.00 94.50 233 ALA A C 1
ATOM 1838 O O . ALA A 1 233 ? -6.485 0.647 -2.495 1.00 94.50 233 ALA A O 1
ATOM 1839 N N . LEU A 1 234 ? -4.594 1.747 -1.929 1.00 95.56 234 LEU A N 1
ATOM 1840 C CA . LEU A 1 234 ? -4.800 1.685 -0.479 1.00 95.56 234 LEU A CA 1
ATOM 1841 C C . LEU A 1 234 ? -6.052 2.474 -0.053 1.00 95.56 234 LEU A C 1
ATOM 1843 O O . LEU A 1 234 ? -6.910 1.933 0.639 1.00 95.56 234 LEU A O 1
ATOM 1847 N N . LYS A 1 235 ? -6.221 3.710 -0.542 1.00 95.56 235 LYS A N 1
ATOM 1848 C CA . LYS A 1 235 ? -7.406 4.541 -0.257 1.00 95.56 235 LYS A CA 1
ATOM 1849 C C . LYS A 1 235 ? -8.704 3.825 -0.650 1.00 95.56 235 LYS A C 1
ATOM 1851 O O . LYS A 1 235 ? -9.619 3.708 0.158 1.00 95.56 235 LYS A O 1
ATOM 1856 N N . ARG A 1 236 ? -8.768 3.258 -1.861 1.00 96.38 236 ARG A N 1
ATOM 1857 C CA . ARG A 1 236 ? -9.930 2.472 -2.321 1.00 96.38 236 ARG A CA 1
ATOM 1858 C C . ARG A 1 236 ? -10.156 1.204 -1.504 1.00 96.38 236 ARG A C 1
ATOM 1860 O O . ARG A 1 236 ? -11.303 0.806 -1.325 1.00 96.38 236 ARG A O 1
ATOM 1867 N N . HIS A 1 237 ? -9.090 0.555 -1.041 1.00 96.56 237 HIS A N 1
ATOM 1868 C CA . HIS A 1 237 ? -9.194 -0.624 -0.187 1.00 96.56 237 HIS A CA 1
ATOM 1869 C C . HIS A 1 237 ? -9.883 -0.287 1.142 1.00 96.56 237 HIS A C 1
ATOM 1871 O O . HIS A 1 237 ? -10.796 -1.003 1.545 1.00 96.56 237 HIS A O 1
ATOM 1877 N N . MET A 1 238 ? -9.516 0.834 1.762 1.00 95.44 238 MET A N 1
ATOM 1878 C CA . MET A 1 238 ? -10.080 1.280 3.042 1.00 95.44 238 MET A CA 1
ATOM 1879 C C . MET A 1 238 ? -11.521 1.788 2.889 1.00 95.44 238 MET A C 1
ATOM 1881 O O . MET A 1 238 ? -12.394 1.427 3.676 1.00 95.44 238 MET A O 1
ATOM 1885 N N . MET A 1 239 ? -11.813 2.504 1.798 1.00 93.88 239 MET A N 1
ATOM 1886 C CA . MET A 1 239 ? -13.164 2.993 1.478 1.00 93.88 239 MET A CA 1
ATOM 1887 C C . MET A 1 239 ? -14.150 1.890 1.054 1.00 93.88 239 MET A C 1
ATOM 1889 O O . MET A 1 239 ? -15.357 2.108 1.014 1.00 93.88 239 MET A O 1
ATOM 1893 N N . ASN A 1 240 ? -13.688 0.682 0.719 1.00 95.62 240 ASN A N 1
ATOM 1894 C CA . ASN A 1 240 ? -14.582 -0.386 0.272 1.00 95.62 240 ASN A CA 1
ATOM 1895 C C . ASN A 1 240 ? -15.361 -0.980 1.451 1.00 95.62 240 ASN A C 1
ATOM 1897 O O . ASN A 1 240 ? -14.768 -1.658 2.283 1.00 95.62 240 ASN A O 1
ATOM 1901 N N . ALA A 1 241 ? -16.682 -0.789 1.514 1.00 94.25 241 ALA A N 1
ATOM 1902 C CA . ALA A 1 241 ? -17.545 -1.299 2.591 1.00 94.25 241 ALA A CA 1
ATOM 1903 C C . ALA A 1 241 ? -17.414 -2.814 2.857 1.00 94.25 241 ALA A C 1
ATOM 1905 O O . ALA A 1 241 ? -17.616 -3.265 3.976 1.00 94.25 241 ALA A O 1
ATOM 1906 N N . ASN A 1 242 ? -17.009 -3.599 1.853 1.00 94.56 242 ASN A N 1
ATOM 1907 C CA . ASN A 1 242 ? -16.811 -5.047 1.995 1.00 94.56 242 ASN A CA 1
ATOM 1908 C C . ASN A 1 242 ? -15.484 -5.433 2.670 1.00 94.56 242 ASN A C 1
ATOM 1910 O O . ASN A 1 242 ? -15.212 -6.617 2.862 1.00 94.56 242 ASN A O 1
ATOM 1914 N N . VAL A 1 243 ? -14.620 -4.457 2.948 1.00 94.75 243 VAL A N 1
ATOM 1915 C CA . VAL A 1 243 ? -13.310 -4.648 3.564 1.00 94.75 243 VAL A CA 1
ATOM 1916 C C . VAL A 1 243 ? -13.374 -4.114 4.992 1.00 94.75 243 VAL A C 1
ATOM 1918 O O . VAL A 1 243 ? -13.696 -2.946 5.213 1.00 94.75 243 VAL A O 1
ATOM 1921 N N . THR A 1 244 ? -13.030 -4.970 5.954 1.00 94.94 244 THR A N 1
ATOM 1922 C CA . THR A 1 244 ? -13.025 -4.680 7.400 1.00 94.94 244 THR A CA 1
ATOM 1923 C C . THR A 1 244 ? -11.783 -3.914 7.859 1.00 94.94 244 THR A C 1
ATOM 1925 O O . THR A 1 244 ? -11.514 -3.838 9.052 1.00 94.94 244 THR A O 1
ATOM 1928 N N . CYS A 1 245 ? -10.976 -3.422 6.919 1.00 96.31 245 CYS A N 1
ATOM 1929 C CA . CYS A 1 245 ? -9.750 -2.710 7.234 1.00 96.31 245 CYS A CA 1
ATOM 1930 C C . CYS A 1 245 ? -10.054 -1.246 7.533 1.00 96.31 245 CYS A C 1
ATOM 1932 O O . CYS A 1 245 ? -10.745 -0.594 6.748 1.00 96.31 245 CYS A O 1
ATOM 1934 N N . ALA A 1 246 ? -9.493 -0.739 8.625 1.00 95.19 246 ALA A N 1
ATOM 1935 C CA . ALA A 1 246 ? -9.566 0.661 9.015 1.00 95.19 246 ALA A CA 1
ATOM 1936 C C . ALA A 1 246 ? -8.236 1.089 9.648 1.00 95.19 246 ALA A C 1
ATOM 1938 O O . ALA A 1 246 ? -7.511 0.274 10.214 1.00 95.19 246 ALA A O 1
ATOM 1939 N N . GLY A 1 247 ? -7.887 2.359 9.491 1.00 93.00 247 GLY A N 1
ATOM 1940 C CA . GLY A 1 247 ? -6.638 2.940 9.972 1.00 93.00 247 GLY A CA 1
ATOM 1941 C C . GLY A 1 247 ? -6.365 4.280 9.290 1.00 93.00 247 GLY A C 1
ATOM 1942 O O . GLY A 1 247 ? -7.157 4.711 8.450 1.00 93.00 247 GLY A O 1
ATOM 1943 N N . PRO A 1 248 ? -5.258 4.944 9.621 1.00 90.50 248 PRO A N 1
ATOM 1944 C CA . PRO A 1 248 ? -4.843 6.154 8.927 1.00 90.50 248 PRO A CA 1
ATOM 1945 C C . PRO A 1 248 ? -4.150 5.840 7.581 1.00 90.50 248 PRO A C 1
ATOM 1947 O O . PRO A 1 248 ? -3.601 4.753 7.368 1.00 90.50 248 PRO A O 1
ATOM 1950 N N . ILE A 1 249 ? -4.220 6.782 6.630 1.00 87.94 249 ILE A N 1
ATOM 1951 C CA . ILE A 1 249 ? -3.644 6.647 5.278 1.00 87.94 249 ILE A CA 1
ATOM 1952 C C . ILE A 1 249 ? -2.258 7.312 5.247 1.00 87.94 249 ILE A C 1
ATOM 1954 O O . ILE A 1 249 ? -2.096 8.414 4.727 1.00 87.94 249 ILE A O 1
ATOM 1958 N N . GLY A 1 250 ? -1.243 6.621 5.765 1.00 77.88 250 GLY A N 1
ATOM 1959 C CA . GLY A 1 250 ? 0.156 7.074 5.756 1.00 77.88 250 GLY A CA 1
ATOM 1960 C C . GLY A 1 250 ? 1.055 6.308 4.774 1.00 77.88 250 GLY A C 1
ATOM 1961 O O . GLY A 1 250 ? 0.743 5.187 4.359 1.00 77.88 250 GLY A O 1
ATOM 1962 N N . LYS A 1 251 ? 2.199 6.898 4.402 1.00 69.44 251 LYS A N 1
ATOM 1963 C CA . LYS A 1 251 ? 3.342 6.146 3.842 1.00 69.44 251 LYS A CA 1
ATOM 1964 C C . LYS A 1 251 ? 4.244 5.702 4.998 1.00 69.44 251 LYS A C 1
ATOM 1966 O O . LYS A 1 251 ? 4.348 6.441 5.961 1.00 69.44 251 LYS A O 1
ATOM 1971 N N . GLY A 1 252 ? 4.899 4.546 4.888 1.00 62.50 252 GLY A N 1
ATOM 1972 C CA . GLY A 1 252 ? 6.047 4.210 5.748 1.00 62.50 252 GLY A CA 1
ATOM 1973 C C . GLY A 1 252 ? 5.780 4.159 7.260 1.00 62.50 252 GLY A C 1
ATOM 1974 O O . GLY A 1 252 ? 4.674 3.822 7.692 1.00 62.50 252 GLY A O 1
ATOM 1975 N N . LEU A 1 253 ? 6.826 4.427 8.043 1.00 59.41 253 LEU A N 1
ATOM 1976 C CA . LEU A 1 253 ? 6.857 4.412 9.514 1.00 59.41 253 LEU A CA 1
ATOM 1977 C C . LEU A 1 253 ? 6.393 5.720 10.162 1.00 59.41 253 LEU A C 1
ATOM 1979 O O . LEU A 1 253 ? 6.029 5.702 11.336 1.00 59.41 253 LEU A O 1
ATOM 1983 N N . ASP A 1 254 ? 6.369 6.808 9.396 1.00 50.81 254 ASP A N 1
ATOM 1984 C CA . ASP A 1 254 ? 6.139 8.157 9.907 1.00 50.81 254 ASP A CA 1
ATOM 1985 C C . ASP A 1 254 ? 4.648 8.411 10.161 1.00 50.81 254 ASP A C 1
ATOM 1987 O O . ASP A 1 254 ? 3.920 8.901 9.294 1.00 50.81 254 ASP A O 1
ATOM 1991 N N . GLU A 1 255 ? 4.200 8.008 11.353 1.00 49.75 255 GLU A N 1
ATOM 1992 C CA . GLU A 1 255 ? 2.992 8.481 12.047 1.00 49.75 255 GLU A CA 1
ATOM 1993 C C . GLU A 1 255 ? 3.228 8.551 13.556 1.00 49.75 255 GLU A C 1
ATOM 1995 O O . GLU A 1 255 ? 3.651 7.518 14.144 1.00 49.75 255 GLU A O 1
#

pLDDT: mean 72.83, std 18.44, range [42.88, 97.5]

Secondary structure (DSSP, 8-state):
---PPP------------PPPPPPPPPP--------------------------------------------------------------------------------PPP----------SS-----HHHHHHHHGGGSTT--SB-TTT--B-TT--HHHHHHHHHHHS---TT--SSSEE---EESTTHHHHHHHHHHTT-PPPPTTPPPEEETTEEEES----EESSHHHHHHHHH-TT---------SS--

Radius of gyration: 30.61 Å; Cα contacts (8 Å, |Δi|>4): 177; chains: 1; bounding box: 94×86×60 Å

Solvent-accessible surface area (backbone atoms only — not comparable to full-atom values): 17931 Å² total; per-residue (Å²): 138,86,85,82,79,85,83,84,82,82,80,83,82,79,77,83,78,82,76,77,83,80,80,85,82,78,82,81,82,82,78,85,79,85,81,82,87,83,86,90,78,92,79,86,83,78,88,76,91,76,82,90,80,96,76,94,71,82,83,83,72,77,78,89,79,69,90,70,71,77,76,70,78,65,76,71,75,80,75,78,76,82,75,78,82,83,78,90,78,89,77,77,90,75,86,77,87,74,75,89,79,88,68,91,65,77,87,71,73,78,77,78,77,72,79,76,77,75,72,77,76,90,65,78,67,56,82,44,73,64,56,54,49,51,63,71,46,62,82,44,96,79,63,85,46,54,41,90,86,78,64,53,64,47,85,84,67,49,62,72,61,49,50,54,51,54,52,61,30,62,44,72,58,92,80,50,72,67,65,56,32,54,39,62,24,32,44,60,90,50,40,67,64,49,36,52,52,24,55,74,71,73,49,76,62,67,64,88,86,46,73,70,45,81,58,90,95,38,56,19,28,35,40,78,72,48,79,30,97,40,65,68,58,48,53,54,50,49,69,32,86,93,40,85,36,38,57,78,95,54,57,49,78,77,123

Organism: NCBI:txid944289

Mean predicted aligned error: 17.95 Å